Protein 4TWJ (pdb70)

CATH classification: 3.40.50.1220 (+1 more: 3.30.1600.10)

Secondary structure (DSSP, 8-state):
-HHHHHHHHHHHHH-SSEEEEE-GGGTB--HHHHBHHHHHH-HHHHHHHHHHHHHHB-SS--HHHHHHHHHHHTT-EEEEEE--SS-HHHHTT--SEEETTEEEEEEEETTT--EEEGGGTHHHHHTTPPP--TTT--S-EEEEE--BTSPPPHHHHHHHHHHHHT-SEEEEES--S-BTTTTHHHHHHHHTT-EEEEEESS--TTGGG-SEEEES-HHHHHHHHHHHHHHHTT--/-----B---

Organism: Archaeoglobus fulgidus (strain ATCC 49558 / DSM 4304 / JCM 9628 / NBRC 100126 / VC-16) (NCBI:txid224325)

Nearest PDB structures (foldseek):
  4twj-assembly1_A  TM=1.004E+00  e=2.475E-51  Archaeoglobus fulgidus DSM 4304
  1ma3-assembly1_A  TM=9.888E-01  e=1.196E-43  Archaeoglobus fulgidus
  1s7g-assembly1_D  TM=9.324E-01  e=6.005E-43  Archaeoglobus fulgidus
  1s7g-assembly1_E  TM=9.556E-01  e=7.849E-42  Archaeoglobus fulgidus
  1s7g-assembly1_A  TM=9.294E-01  e=1.306E-42  Archaeoglobus fulgidus

Structure (mmCIF, N/CA/C/O backbone):
data_4TWJ
#
_entry.id   4TWJ
#
_cell.length_a   38.478
_cell.length_b   77.251
_cell.length_c   45.904
_cell.angle_alpha   90.00
_cell.angle_beta   110.74
_cell.angle_gamma   90.00
#
_symmetry.space_group_name_H-M   'P 1 21 1'
#
loop_
_entity.id
_entity.type
_entity.pdbx_description
1 polymer 'NAD-dependent protein deacylase 2'
2 polymer 'Histone H4 peptide'
3 non-polymer 'ZINC ION'
4 non-polymer 'ACETATE ION'
5 non-polymer GLYCEROL
6 water water
#
loop_
_atom_site.group_PDB
_atom_site.id
_atom_site.type_symbol
_atom_site.label_atom_id
_atom_site.label_alt_id
_atom_site.label_comp_id
_atom_site.label_asym_id
_atom_site.label_entity_id
_atom_site.label_seq_id
_atom_site.pdbx_PDB_ins_code
_atom_site.Cartn_x
_atom_site.Cartn_y
_atom_site.Cartn_z
_atom_site.occupancy
_atom_site.B_iso_or_equiv
_atom_site.auth_seq_id
_atom_site.auth_comp_id
_atom_site.auth_asym_id
_atom_site.auth_atom_id
_atom_site.pdbx_PDB_model_num
ATOM 1 N N . MET A 1 1 ? 11.832 -7.338 -10.351 1.00 42.04 1 MET A N 1
ATOM 2 C CA . MET A 1 1 ? 10.848 -7.705 -9.292 1.00 41.46 1 MET A CA 1
ATOM 3 C C . MET A 1 1 ? 9.461 -8.088 -9.828 1.00 40.18 1 MET A C 1
ATOM 4 O O . MET A 1 1 ? 8.556 -8.350 -9.037 1.00 38.97 1 MET A O 1
ATOM 9 N N . GLU A 1 2 ? 9.289 -8.138 -11.151 1.00 38.92 2 GLU A N 1
ATOM 10 C CA . GLU A 1 2 ? 7.960 -8.341 -11.741 1.00 37.74 2 GLU A CA 1
ATOM 11 C C . GLU A 1 2 ? 7.426 -9.750 -11.499 1.00 35.68 2 GLU A C 1
ATOM 12 O O . GLU A 1 2 ? 6.247 -9.918 -11.183 1.00 33.90 2 GLU A O 1
ATOM 18 N N . ASP A 1 3 ? 8.286 -10.755 -11.650 1.00 33.72 3 ASP A N 1
ATOM 19 C CA . ASP A 1 3 ? 7.888 -12.139 -11.380 1.00 32.97 3 ASP A CA 1
ATOM 20 C C . ASP A 1 3 ? 7.527 -12.333 -9.904 1.00 30.51 3 ASP A C 1
ATOM 21 O O . ASP A 1 3 ? 6.588 -13.063 -9.589 1.00 29.38 3 ASP A O 1
ATOM 26 N N . GLU A 1 4 ? 8.266 -11.673 -9.011 1.00 28.90 4 GLU A N 1
ATOM 27 C CA . GLU A 1 4 ? 7.943 -11.693 -7.580 1.00 27.78 4 GLU A CA 1
ATOM 28 C C . GLU A 1 4 ? 6.621 -10.972 -7.299 1.00 26.16 4 GLU A C 1
ATOM 29 O O . GLU A 1 4 ? 5.802 -11.456 -6.515 1.00 24.69 4 GLU A O 1
ATOM 35 N N . ILE A 1 5 ? 6.425 -9.818 -7.934 1.00 24.90 5 ILE A N 1
ATOM 36 C CA . ILE A 1 5 ? 5.159 -9.084 -7.838 1.00 24.04 5 ILE A CA 1
ATOM 37 C C . ILE A 1 5 ? 3.999 -9.963 -8.318 1.00 23.24 5 ILE A C 1
ATOM 38 O O . ILE A 1 5 ? 2.956 -10.026 -7.667 1.00 22.60 5 ILE A O 1
ATOM 43 N N . ARG A 1 6 ? 4.188 -10.646 -9.445 1.00 22.71 6 ARG A N 1
ATOM 44 C CA . ARG A 1 6 ? 3.161 -11.546 -9.973 1.00 22.54 6 ARG A CA 1
ATOM 45 C C . ARG A 1 6 ? 2.895 -12.733 -9.045 1.00 21.20 6 ARG A C 1
ATOM 46 O O . ARG A 1 6 ? 1.747 -13.158 -8.899 1.00 21.28 6 ARG A O 1
ATOM 54 N N . LYS A 1 7 ? 3.951 -13.266 -8.432 1.00 19.87 7 LYS A N 1
ATOM 55 C CA . LYS A 1 7 ? 3.820 -14.359 -7.470 1.00 18.99 7 LYS A CA 1
ATOM 56 C C . LYS A 1 7 ? 3.022 -13.912 -6.249 1.00 18.08 7 LYS A C 1
ATOM 57 O O . LYS A 1 7 ? 2.144 -14.634 -5.781 1.00 18.03 7 LYS A O 1
ATOM 59 N N . ALA A 1 8 ? 3.326 -12.720 -5.742 1.00 17.57 8 ALA A N 1
ATOM 60 C CA . ALA A 1 8 ? 2.572 -12.159 -4.619 1.00 16.93 8 ALA A CA 1
ATOM 61 C C . ALA A 1 8 ? 1.101 -11.965 -4.988 1.00 16.75 8 ALA A C 1
ATOM 62 O O . ALA A 1 8 ? 0.217 -12.281 -4.199 1.00 15.98 8 ALA A O 1
ATOM 64 N N . ALA A 1 9 ? 0.852 -11.447 -6.192 1.00 16.77 9 ALA A N 1
ATOM 65 C CA . ALA A 1 9 ? -0.509 -11.226 -6.680 1.00 17.07 9 ALA A CA 1
ATOM 66 C C . ALA A 1 9 ? -1.293 -12.534 -6.795 1.00 17.18 9 ALA A C 1
ATOM 67 O O . ALA A 1 9 ? -2.467 -12.595 -6.417 1.00 16.62 9 ALA A O 1
ATOM 69 N N . GLU A 1 10 ? -0.642 -13.572 -7.318 1.00 17.88 10 GLU A N 1
ATOM 70 C CA . GLU A 1 10 ? -1.253 -14.899 -7.416 1.00 18.85 10 GLU A CA 1
ATOM 71 C C . GLU A 1 10 ? -1.660 -15.424 -6.041 1.00 17.87 10 GLU A C 1
ATOM 72 O O . GLU A 1 10 ? -2.777 -15.918 -5.862 1.00 18.16 10 GLU A O 1
ATOM 78 N N . ILE A 1 11 ? -0.760 -15.303 -5.070 1.00 16.89 11 ILE A N 1
ATOM 79 C CA . ILE A 1 11 ? -1.051 -15.731 -3.701 1.00 16.49 11 ILE A CA 1
ATOM 80 C C . ILE A 1 11 ? -2.270 -14.990 -3.150 1.00 16.24 11 ILE A C 1
ATOM 81 O O . ILE A 1 11 ? -3.181 -15.609 -2.603 1.00 16.20 11 ILE A O 1
ATOM 86 N N . LEU A 1 12 ? -2.284 -13.670 -3.302 1.00 16.14 12 LEU A N 1
ATOM 87 C CA . LEU A 1 12 ? -3.369 -12.853 -2.763 1.00 16.17 12 LEU A CA 1
ATOM 88 C C . LEU A 1 12 ? -4.697 -13.116 -3.472 1.00 16.87 12 LEU A C 1
ATOM 89 O O . LEU A 1 12 ? -5.744 -13.173 -2.830 1.00 16.83 12 LEU A O 1
ATOM 94 N N . ALA A 1 13 ? -4.650 -13.289 -4.789 1.00 17.86 13 ALA A N 1
ATOM 95 C CA . ALA A 1 13 ? -5.862 -13.552 -5.572 1.00 18.61 13 ALA A CA 1
ATOM 96 C C . ALA A 1 13 ? -6.525 -14.885 -5.206 1.00 19.59 13 ALA A C 1
ATOM 97 O O . ALA A 1 13 ? -7.752 -15.004 -5.256 1.00 20.27 13 ALA A O 1
ATOM 99 N N . LYS A 1 14 ? -5.716 -15.874 -4.833 1.00 20.19 14 LYS A N 1
ATOM 100 C CA . LYS A 1 14 ? -6.209 -17.207 -4.461 1.00 21.02 14 LYS A CA 1
ATOM 101 C C . LYS A 1 14 ? -6.577 -17.352 -2.980 1.00 20.14 14 LYS A C 1
ATOM 102 O O . LYS A 1 14 ? -7.207 -18.337 -2.596 1.00 20.12 14 LYS A O 1
ATOM 108 N N . SER A 1 15 ? -6.180 -16.390 -2.149 1.00 19.29 15 SER A N 1
ATOM 109 C CA . SER A 1 15 ? -6.316 -16.532 -0.697 1.00 18.68 15 SER A CA 1
ATOM 110 C C . SER A 1 15 ? -7.769 -16.455 -0.214 1.00 18.31 15 SER A C 1
ATOM 111 O O . SER A 1 15 ? -8.584 -15.738 -0.787 1.00 18.93 15 SER A O 1
ATOM 114 N N . LYS A 1 16 ? -8.071 -17.206 0.841 1.00 17.95 16 LYS A N 1
ATOM 115 C CA . LYS A 1 16 ? -9.357 -17.119 1.532 1.00 17.43 16 LYS A CA 1
ATOM 116 C C . LYS A 1 16 ? -9.318 -16.075 2.647 1.00 16.83 16 LYS A C 1
ATOM 117 O O . LYS A 1 16 ? -10.356 -15.555 3.055 1.00 16.71 16 LYS A O 1
ATOM 119 N N . HIS A 1 17 ? -8.122 -15.770 3.141 1.00 15.91 17 HIS A N 1
ATOM 120 C CA . HIS A 1 17 ? -7.981 -14.887 4.293 1.00 14.92 17 HIS A CA 1
ATOM 121 C C . HIS A 1 17 ? -6.583 -14.285 4.366 1.00 13.94 17 HIS A C 1
ATOM 122 O O . HIS A 1 17 ? -5.707 -14.819 5.036 1.00 13.39 17 HIS A O 1
ATOM 129 N N . ALA A 1 18 ? -6.387 -13.167 3.674 1.00 13.12 18 ALA A N 1
ATOM 130 C CA . ALA A 1 18 ? -5.089 -12.497 3.639 1.00 12.61 18 ALA A CA 1
ATOM 131 C C . ALA A 1 18 ? -4.966 -11.461 4.759 1.00 12.07 18 ALA A C 1
ATOM 132 O O . ALA A 1 18 ? -5.926 -10.760 5.083 1.00 12.26 18 ALA A O 1
ATOM 134 N N . VAL A 1 19 ? -3.774 -11.384 5.349 1.00 11.41 19 VAL A N 1
ATOM 135 C CA . VAL A 1 19 ? -3.462 -10.422 6.403 1.00 11.04 19 VAL A CA 1
ATOM 136 C C . VAL A 1 19 ? -2.236 -9.617 5.979 1.00 10.81 19 VAL A C 1
ATOM 137 O O . VAL A 1 19 ? -1.300 -10.169 5.400 1.00 10.60 19 VAL A O 1
ATOM 141 N N . VAL A 1 20 ? -2.264 -8.315 6.250 1.00 10.50 20 VAL A N 1
ATOM 142 C CA . VAL A 1 20 ? -1.124 -7.438 5.995 1.00 10.55 20 VAL A CA 1
ATOM 143 C C . VAL A 1 20 ? -0.568 -6.934 7.324 1.00 10.47 20 VAL A C 1
ATOM 144 O O . VAL A 1 20 ? -1.330 -6.578 8.220 1.00 10.62 20 VAL A O 1
ATOM 148 N N . PHE A 1 21 ? 0.760 -6.926 7.431 1.00 10.15 21 PHE A N 1
ATOM 149 C CA . PHE A 1 21 ? 1.484 -6.563 8.651 1.00 10.12 21 PHE A CA 1
ATOM 150 C C . PHE A 1 21 ? 2.451 -5.444 8.272 1.00 10.32 21 PHE A C 1
ATOM 151 O O . PHE A 1 21 ? 3.274 -5.624 7.369 1.00 10.25 21 PHE A O 1
ATOM 159 N N . THR A 1 22 ? 2.348 -4.291 8.932 1.00 10.66 22 THR A N 1
ATOM 160 C CA . THR A 1 22 ? 3.169 -3.138 8.552 1.00 11.05 22 THR A CA 1
ATOM 161 C C . THR A 1 22 ? 3.965 -2.539 9.699 1.00 11.43 22 THR A C 1
ATOM 162 O O . THR A 1 22 ? 3.557 -2.598 10.859 1.00 11.23 22 THR A O 1
ATOM 166 N N . GLY A 1 23 ? 5.099 -1.944 9.339 1.00 12.23 23 GLY A N 1
ATOM 167 C CA . GLY A 1 23 ? 5.951 -1.213 10.271 1.00 12.85 23 GLY A CA 1
ATOM 168 C C . GLY A 1 23 ? 6.350 0.135 9.704 1.00 13.84 23 GLY A C 1
ATOM 169 O O . GLY A 1 23 ? 5.745 0.623 8.741 1.00 13.80 23 GLY A O 1
ATOM 170 N N . ALA A 1 24 ? 7.389 0.724 10.292 1.00 14.77 24 ALA A N 1
ATOM 171 C CA . ALA A 1 24 ? 7.761 2.118 10.022 1.00 16.05 24 ALA A CA 1
ATOM 172 C C . ALA A 1 24 ? 8.175 2.408 8.579 1.00 17.22 24 ALA A C 1
ATOM 173 O O . ALA A 1 24 ? 8.108 3.561 8.144 1.00 17.73 24 ALA A O 1
ATOM 175 N N . GLY A 1 25 ? 8.598 1.380 7.845 1.00 18.15 25 GLY A N 1
ATOM 176 C CA . GLY A 1 25 ? 9.016 1.536 6.450 1.00 19.42 25 GLY A CA 1
ATOM 177 C C . GLY A 1 25 ? 7.954 2.124 5.534 1.00 20.84 25 GLY A C 1
ATOM 178 O O . GLY A 1 25 ? 8.279 2.761 4.528 1.00 21.47 25 GLY A O 1
ATOM 179 N N . ILE A 1 26 ? 6.685 1.912 5.880 1.00 21.81 26 ILE A N 1
ATOM 180 C CA . ILE A 1 26 ? 5.557 2.433 5.100 1.00 23.25 26 ILE A CA 1
ATOM 181 C C . ILE A 1 26 ? 5.163 3.865 5.519 1.00 24.30 26 ILE A C 1
ATOM 182 O O . ILE A 1 26 ? 4.475 4.570 4.775 1.00 24.27 26 ILE A O 1
ATOM 187 N N . SER A 1 27 ? 5.603 4.287 6.705 1.00 25.76 27 SER A N 1
ATOM 188 C CA . SER A 1 27 ? 5.261 5.602 7.259 1.00 27.29 27 SER A CA 1
ATOM 189 C C . SER A 1 27 ? 6.354 6.655 7.062 1.00 28.73 27 SER A C 1
ATOM 190 O O . SER A 1 27 ? 6.067 7.854 7.084 1.00 28.36 27 SER A O 1
ATOM 193 N N . ALA A 1 28 ? 7.598 6.214 6.890 1.00 30.50 28 ALA A N 1
ATOM 194 C CA . ALA A 1 28 ? 8.740 7.127 6.814 1.00 32.27 28 ALA A CA 1
ATOM 195 C C . ALA A 1 28 ? 9.089 7.487 5.370 1.00 34.03 28 ALA A C 1
ATOM 196 O O . ALA A 1 28 ? 9.085 6.622 4.489 1.00 34.74 28 ALA A O 1
ATOM 198 N N . GLU A 1 29 ? 9.384 8.769 5.149 1.00 35.80 29 GLU A N 1
ATOM 199 C CA . GLU A 1 29 ? 9.887 9.283 3.866 1.00 36.35 29 GLU A CA 1
ATOM 200 C C . GLU A 1 29 ? 9.612 10.780 3.744 1.00 36.78 29 GLU A C 1
ATOM 201 O O . GLU A 1 29 ? 8.604 11.280 4.245 1.00 37.56 29 GLU A O 1
ATOM 203 N N . PRO A 1 47 ? 17.070 6.390 21.923 1.00 38.18 47 PRO A N 1
ATOM 204 C CA . PRO A 1 47 ? 16.262 5.181 21.765 1.00 37.88 47 PRO A CA 1
ATOM 205 C C . PRO A 1 47 ? 15.570 4.787 23.072 1.00 37.24 47 PRO A C 1
ATOM 206 O O . PRO A 1 47 ? 14.346 4.647 23.106 1.00 37.19 47 PRO A O 1
ATOM 210 N N . GLU A 1 48 ? 16.354 4.619 24.134 1.00 36.19 48 GLU A N 1
ATOM 211 C CA . GLU A 1 48 ? 15.811 4.395 25.469 1.00 35.43 48 GLU A CA 1
ATOM 212 C C . GLU A 1 48 ? 15.264 5.716 26.000 1.00 34.51 48 GLU A C 1
ATOM 213 O O . GLU A 1 48 ? 14.108 5.808 26.419 1.00 33.15 48 GLU A O 1
ATOM 215 N N . GLU A 1 49 ? 16.102 6.747 25.955 1.00 33.82 49 GLU A N 1
ATOM 216 C CA . GLU A 1 49 ? 15.705 8.082 26.389 1.00 32.78 49 GLU A CA 1
ATOM 217 C C . GLU A 1 49 ? 14.530 8.626 25.574 1.00 31.75 49 GLU A C 1
ATOM 218 O O . GLU A 1 49 ? 13.728 9.401 26.086 1.00 33.24 49 GLU A O 1
ATOM 220 N N . VAL A 1 50 ? 14.427 8.206 24.315 1.00 29.41 50 VAL A N 1
ATOM 221 C CA . VAL A 1 50 ? 13.450 8.764 23.392 1.00 27.44 50 VAL A CA 1
ATOM 222 C C . VAL A 1 50 ? 12.101 8.046 23.419 1.00 25.25 50 VAL A C 1
ATOM 223 O O . VAL A 1 50 ? 11.059 8.700 23.430 1.00 25.97 50 VAL A O 1
ATOM 225 N N . ALA A 1 51 ? 12.114 6.714 23.427 1.00 22.39 51 ALA A N 1
ATOM 226 C CA . ALA A 1 51 ? 10.904 5.947 23.104 1.00 20.71 51 ALA A CA 1
ATOM 227 C C . ALA A 1 51 ? 10.573 4.793 24.060 1.00 18.92 51 ALA A C 1
ATOM 228 O O . ALA A 1 51 ? 9.819 3.891 23.693 1.00 18.16 51 ALA A O 1
ATOM 230 N N . SER A 1 52 ? 11.105 4.833 25.279 1.00 17.46 52 SER A N 1
ATOM 231 C CA . SER A 1 52 ? 10.830 3.801 26.283 1.00 16.57 52 SER A CA 1
ATOM 232 C C . SER A 1 52 ? 10.081 4.378 27.482 1.00 15.97 52 SER A C 1
ATOM 233 O O . SER A 1 52 ? 10.112 5.590 27.726 1.00 15.73 52 SER A O 1
ATOM 236 N N . ILE A 1 53 ? 9.418 3.505 28.235 1.00 15.44 53 ILE A N 1
ATOM 237 C CA . ILE A 1 53 ? 8.654 3.929 29.408 1.00 15.25 53 ILE A CA 1
ATOM 238 C C . ILE A 1 53 ? 9.571 4.459 30.518 1.00 15.14 53 ILE A C 1
ATOM 239 O O . ILE A 1 53 ? 9.229 5.444 31.178 1.00 14.92 53 ILE A O 1
ATOM 244 N N . SER A 1 54 ? 10.732 3.836 30.709 1.00 14.91 54 SER A N 1
ATOM 245 C CA . SER A 1 54 ? 11.699 4.344 31.687 1.00 15.17 54 SER A CA 1
ATOM 246 C C . SER A 1 54 ? 12.202 5.728 31.267 1.00 14.66 54 SER A C 1
ATOM 247 O O . SER A 1 54 ? 12.374 6.613 32.107 1.00 14.99 54 SER A O 1
ATOM 250 N N . GLY A 1 55 ? 12.424 5.912 29.968 1.00 14.26 55 GLY A N 1
ATOM 251 C CA . GLY A 1 55 ? 12.826 7.210 29.427 1.00 14.17 55 GLY A CA 1
ATOM 252 C C . GLY A 1 55 ? 11.756 8.265 29.637 1.00 13.97 55 GLY A C 1
ATOM 253 O O . GLY A 1 55 ? 12.045 9.388 30.075 1.00 14.38 55 GLY A O 1
ATOM 254 N N . PHE A 1 56 ? 10.513 7.908 29.328 1.00 13.70 56 PHE A N 1
ATOM 255 C CA . PHE A 1 56 ? 9.390 8.830 29.503 1.00 13.68 56 PHE A CA 1
ATOM 256 C C . PHE A 1 56 ? 9.213 9.256 30.962 1.00 14.21 56 PHE A C 1
ATOM 257 O O . PHE A 1 56 ? 8.926 10.422 31.239 1.00 14.22 56 PHE A O 1
ATOM 265 N N . LYS A 1 57 ? 9.375 8.314 31.889 1.00 14.93 57 LYS A N 1
ATOM 266 C CA . LYS A 1 57 ? 9.226 8.607 33.317 1.00 15.76 57 LYS A CA 1
ATOM 267 C C . LYS A 1 57 ? 10.349 9.500 33.839 1.00 15.56 57 LYS A C 1
ATOM 268 O O . LYS A 1 57 ? 10.138 10.286 34.760 1.00 15.76 57 LYS A O 1
ATOM 274 N N . ARG A 1 58 ? 11.533 9.382 33.243 1.00 15.24 58 ARG A N 1
ATOM 275 C CA . ARG A 1 58 ? 12.680 10.200 33.635 1.00 15.25 58 ARG A CA 1
ATOM 276 C C . ARG A 1 58 ? 12.599 11.595 33.029 1.00 15.36 58 ARG A C 1
ATOM 277 O O . ARG A 1 58 ? 12.920 12.586 33.693 1.00 15.75 58 ARG A O 1
ATOM 279 N N . ASN A 1 59 ? 12.183 11.666 31.767 1.00 14.96 59 ASN A N 1
ATOM 280 C CA . ASN A 1 59 ? 12.162 12.925 31.027 1.00 14.95 59 ASN A CA 1
ATOM 281 C C . ASN A 1 59 ? 11.101 12.876 29.930 1.00 14.09 59 ASN A C 1
ATOM 282 O O . ASN A 1 59 ? 11.406 12.564 28.780 1.00 13.56 59 ASN A O 1
ATOM 287 N N . PRO A 1 60 ? 9.848 13.197 30.285 1.00 13.41 60 PRO A N 1
ATOM 288 C CA . PRO A 1 60 ? 8.782 13.162 29.283 1.00 13.26 60 PRO A CA 1
ATOM 289 C C . PRO A 1 60 ? 8.953 14.218 28.184 1.00 13.34 60 PRO A C 1
ATOM 290 O O . PRO A 1 60 ? 8.491 14.020 27.060 1.00 13.05 60 PRO A O 1
ATOM 294 N N . ARG A 1 61 ? 9.624 15.322 28.501 1.00 13.56 61 ARG A N 1
ATOM 295 C CA . ARG A 1 61 ? 9.891 16.359 27.505 1.00 13.92 61 ARG A CA 1
ATOM 296 C C . ARG A 1 61 ? 10.767 15.839 26.362 1.00 14.01 61 ARG A C 1
ATOM 297 O O . ARG A 1 61 ? 10.544 16.182 25.204 1.00 14.12 61 ARG A O 1
ATOM 305 N N . ALA A 1 62 ? 11.749 14.997 26.680 1.00 14.05 62 ALA A N 1
ATOM 306 C CA . ALA A 1 62 ? 12.592 14.384 25.648 1.00 14.13 62 ALA A CA 1
ATOM 307 C C . ALA A 1 62 ? 11.772 13.558 24.653 1.00 13.89 62 ALA A C 1
ATOM 308 O O . ALA A 1 62 ? 11.995 13.631 23.448 1.00 13.96 62 ALA A O 1
ATOM 310 N N . PHE A 1 63 ? 10.817 12.779 25.156 1.00 13.57 63 PHE A N 1
ATOM 311 C CA . PHE A 1 63 ? 9.922 12.032 24.281 1.00 13.43 63 PHE A CA 1
ATOM 312 C C . PHE A 1 63 ? 9.180 12.967 23.328 1.00 13.12 63 PHE A C 1
ATOM 313 O O . PHE A 1 63 ? 9.080 12.701 22.131 1.00 13.03 63 PHE A O 1
ATOM 321 N N . TRP A 1 64 ? 8.651 14.061 23.864 1.00 12.95 64 TRP A N 1
ATOM 322 C CA . TRP A 1 64 ? 7.876 14.986 23.043 1.00 12.94 64 TRP A CA 1
ATOM 323 C C . TRP A 1 64 ? 8.739 15.754 22.033 1.00 13.48 64 TRP A C 1
ATOM 324 O O . TRP A 1 64 ? 8.319 15.957 20.895 1.00 13.70 64 TRP A O 1
ATOM 335 N N . GLU A 1 65 ? 9.935 16.167 22.439 1.00 14.35 65 GLU A N 1
ATOM 336 C CA . GLU A 1 65 ? 10.858 16.837 21.515 1.00 15.03 65 GLU A CA 1
ATOM 337 C C . GLU A 1 65 ? 11.306 15.879 20.405 1.00 15.46 65 GLU A C 1
ATOM 338 O O . GLU A 1 65 ? 11.427 16.272 19.249 1.00 15.29 65 GLU A O 1
ATOM 344 N N . PHE A 1 66 ? 11.533 14.618 20.762 1.00 16.18 66 PHE A N 1
ATOM 345 C CA . PHE A 1 66 ? 11.853 13.588 19.775 1.00 17.04 66 PHE A CA 1
ATOM 346 C C . PHE A 1 66 ? 10.696 13.404 18.790 1.00 17.03 66 PHE A C 1
ATOM 347 O O . PHE A 1 66 ? 10.913 13.320 17.584 1.00 17.48 66 PHE A O 1
ATOM 355 N N . SER A 1 67 ? 9.470 13.372 19.309 1.00 17.12 67 SER A N 1
ATOM 356 C CA . SER A 1 67 ? 8.281 13.212 18.472 1.00 17.46 67 SER A CA 1
ATOM 357 C C . SER A 1 67 ? 8.098 14.382 17.504 1.00 17.92 67 SER A C 1
ATOM 358 O O . SER A 1 67 ? 7.636 14.193 16.376 1.00 18.03 67 SER A O 1
ATOM 361 N N . MET A 1 68 ? 8.458 15.585 17.946 1.00 18.33 68 MET A N 1
ATOM 362 C CA . MET A 1 68 ? 8.390 16.772 17.090 1.00 19.38 68 MET A CA 1
ATOM 363 C C . MET A 1 68 ? 9.371 16.676 15.928 1.00 21.53 68 MET A C 1
ATOM 364 O O . MET A 1 68 ? 9.060 17.099 14.815 1.00 22.29 68 MET A O 1
ATOM 369 N N . GLU A 1 69 ? 10.554 16.128 16.195 1.00 23.64 69 GLU A N 1
ATOM 370 C CA . GLU A 1 69 ? 11.551 15.903 15.148 1.00 26.23 69 GLU A CA 1
ATOM 371 C C . GLU A 1 69 ? 11.097 14.805 14.190 1.00 27.23 69 GLU A C 1
ATOM 372 O O . GLU A 1 69 ? 11.246 14.936 12.975 1.00 27.93 69 GLU A O 1
ATOM 378 N N . MET A 1 70 ? 10.543 13.729 14.743 1.00 29.34 70 MET A N 1
ATOM 379 C CA . MET A 1 70 ? 10.107 12.580 13.944 1.00 31.26 70 MET A CA 1
ATOM 380 C C . MET A 1 70 ? 8.933 12.897 13.019 1.00 32.49 70 MET A C 1
ATOM 381 O O . MET A 1 70 ? 8.857 12.349 11.920 1.00 32.02 70 MET A O 1
ATOM 386 N N . LYS A 1 71 ? 8.026 13.772 13.456 1.00 33.93 71 LYS A N 1
ATOM 387 C CA . LYS A 1 71 ? 6.843 14.118 12.656 1.00 34.90 71 LYS A CA 1
ATOM 388 C C . LYS A 1 71 ? 7.235 14.639 11.269 1.00 35.58 71 LYS A C 1
ATOM 389 O O . LYS A 1 71 ? 6.555 14.362 10.281 1.00 35.43 71 LYS A O 1
ATOM 395 N N . ASP A 1 72 ? 8.337 15.385 11.211 1.00 35.99 72 ASP A N 1
ATOM 396 C CA . ASP A 1 72 ? 8.847 15.945 9.958 1.00 36.45 72 ASP A CA 1
ATOM 397 C C . ASP A 1 72 ? 9.355 14.864 8.997 1.00 35.62 72 ASP A C 1
ATOM 398 O O . ASP A 1 72 ? 9.357 15.065 7.783 1.00 36.06 72 ASP A O 1
ATOM 403 N N . LYS A 1 73 ? 9.787 13.727 9.544 1.00 34.47 73 LYS A N 1
ATOM 404 C CA . LYS A 1 73 ? 10.318 12.623 8.741 1.00 33.36 73 LYS A CA 1
ATOM 405 C C . LYS A 1 73 ? 9.239 11.639 8.276 1.00 32.95 73 LYS A C 1
ATOM 406 O O . LYS A 1 73 ? 9.501 10.803 7.410 1.00 32.74 73 LYS A O 1
ATOM 408 N N . LEU A 1 74 ? 8.042 11.731 8.854 1.00 32.06 74 LEU A N 1
ATOM 409 C CA . LEU A 1 74 ? 6.937 10.839 8.497 1.00 32.03 74 LEU A CA 1
ATOM 410 C C . LEU A 1 74 ? 6.057 11.461 7.424 1.00 31.84 74 LEU A C 1
ATOM 411 O O . LEU A 1 74 ? 6.023 12.686 7.265 1.00 31.28 74 LEU A O 1
ATOM 416 N N . PHE A 1 75 ? 5.343 10.611 6.689 1.00 31.42 75 PHE A N 1
ATOM 417 C CA . PHE A 1 75 ? 4.331 11.081 5.750 1.00 31.94 75 PHE A CA 1
ATOM 418 C C . PHE A 1 75 ? 3.216 11.790 6.510 1.00 32.17 75 PHE A C 1
ATOM 419 O O . PHE A 1 75 ? 2.660 11.241 7.461 1.00 32.18 75 PHE A O 1
ATOM 427 N N . ALA A 1 76 ? 2.901 13.012 6.090 1.00 32.81 76 ALA A N 1
ATOM 428 C CA . ALA A 1 76 ? 1.830 13.787 6.716 1.00 33.02 76 ALA A CA 1
ATOM 429 C C . ALA A 1 76 ? 0.449 13.217 6.389 1.00 32.69 76 ALA A C 1
ATOM 430 O O . ALA A 1 76 ? -0.500 13.415 7.145 1.00 33.02 76 ALA A O 1
ATOM 432 N N . GLU A 1 77 ? 0.345 12.527 5.255 1.00 32.11 77 GLU A N 1
ATOM 433 C CA . GLU A 1 77 ? -0.905 11.898 4.830 1.00 31.20 77 GLU A CA 1
ATOM 434 C C . GLU A 1 77 ? -0.610 10.552 4.164 1.00 29.01 77 GLU A C 1
ATOM 435 O O . GLU A 1 77 ? 0.538 10.280 3.813 1.00 28.02 77 GLU A O 1
ATOM 441 N N . PRO A 1 78 ? -1.640 9.702 3.991 1.00 27.27 78 PRO A N 1
ATOM 442 C CA . PRO A 1 78 ? -1.398 8.382 3.398 1.00 26.04 78 PRO A CA 1
ATOM 443 C C . PRO A 1 78 ? -0.739 8.426 2.013 1.00 25.06 78 PRO A C 1
ATOM 444 O O . PRO A 1 78 ? -1.016 9.324 1.216 1.00 25.35 78 PRO A O 1
ATOM 448 N N . ASN A 1 79 ? 0.138 7.459 1.759 1.00 23.25 79 ASN A N 1
ATOM 449 C CA . ASN A 1 79 ? 0.810 7.291 0.474 1.00 22.48 79 ASN A CA 1
ATOM 450 C C . ASN A 1 79 ? 0.177 6.127 -0.309 1.00 21.58 79 ASN A C 1
ATOM 451 O O . ASN A 1 79 ? -0.714 5.454 0.214 1.00 21.21 79 ASN A O 1
ATOM 456 N N . PRO A 1 80 ? 0.621 5.895 -1.562 1.00 20.70 80 PRO A N 1
ATOM 457 C CA . PRO A 1 80 ? 0.023 4.836 -2.389 1.00 20.11 80 PRO A CA 1
ATOM 458 C C . PRO A 1 80 ? 0.046 3.424 -1.793 1.00 19.48 80 PRO A C 1
ATOM 459 O O . PRO A 1 80 ? -0.809 2.611 -2.143 1.00 19.52 80 PRO A O 1
ATOM 463 N N . ALA A 1 81 ? 0.995 3.133 -0.905 1.00 18.82 81 ALA A N 1
ATOM 464 C CA . ALA A 1 81 ? 1.015 1.832 -0.223 1.00 18.07 81 ALA A CA 1
ATOM 465 C C . ALA A 1 81 ? -0.193 1.679 0.705 1.00 17.45 81 ALA A C 1
ATOM 466 O O . ALA A 1 81 ? -0.822 0.618 0.742 1.00 17.14 81 ALA A O 1
ATOM 468 N N . HIS A 1 82 ? -0.523 2.738 1.442 1.00 16.75 82 HIS A N 1
ATOM 469 C CA . HIS A 1 82 ? -1.696 2.727 2.314 1.00 16.88 82 HIS A CA 1
ATOM 470 C C . HIS A 1 82 ? -2.977 2.580 1.501 1.00 16.83 82 HIS A C 1
ATOM 471 O O . HIS A 1 82 ? -3.872 1.833 1.879 1.00 16.05 82 HIS A O 1
ATOM 478 N N . TYR A 1 83 ? -3.066 3.297 0.385 1.00 17.33 83 TYR A N 1
ATOM 479 C CA . TYR A 1 83 ? -4.261 3.219 -0.454 1.00 17.69 83 TYR A CA 1
ATOM 480 C C . TYR A 1 83 ? -4.402 1.847 -1.112 1.00 17.04 83 TYR A C 1
ATOM 481 O O . TYR A 1 83 ? -5.514 1.338 -1.241 1.00 17.24 83 TYR A O 1
ATOM 490 N N . ALA A 1 84 ? -3.280 1.249 -1.506 1.00 16.31 84 ALA A N 1
ATOM 491 C CA . ALA A 1 84 ? -3.297 -0.096 -2.087 1.00 15.84 84 ALA A CA 1
ATOM 492 C C . ALA A 1 84 ? -3.818 -1.122 -1.084 1.00 15.37 84 ALA A C 1
ATOM 493 O O . ALA A 1 84 ? -4.644 -1.969 -1.424 1.00 15.22 84 ALA A O 1
ATOM 495 N N . ILE A 1 85 ? -3.341 -1.033 0.154 1.00 15.05 85 ILE A N 1
ATOM 496 C CA . ILE A 1 85 ? -3.778 -1.941 1.214 1.00 14.68 85 ILE A CA 1
ATOM 497 C C . ILE A 1 85 ? -5.263 -1.734 1.532 1.00 14.90 85 ILE A C 1
ATOM 498 O O . ILE A 1 85 ? -5.992 -2.701 1.746 1.00 14.93 85 ILE A O 1
ATOM 503 N N . ALA A 1 86 ? -5.706 -0.478 1.542 1.00 15.24 86 ALA A N 1
ATOM 504 C CA . ALA A 1 86 ? -7.124 -0.168 1.692 1.00 15.59 86 ALA A CA 1
ATOM 505 C C . ALA A 1 86 ? -7.950 -0.789 0.564 1.00 15.82 86 ALA A C 1
ATOM 506 O O . ALA A 1 86 ? -9.023 -1.338 0.808 1.00 16.06 86 ALA A O 1
ATOM 508 N N . GLU A 1 87 ? -7.441 -0.715 -0.663 1.00 16.31 87 GLU A N 1
ATOM 509 C CA . GLU A 1 87 ? -8.147 -1.269 -1.826 1.00 17.12 87 GLU A CA 1
ATOM 510 C C . GLU A 1 87 ? -8.255 -2.796 -1.755 1.00 17.01 87 GLU A C 1
ATOM 511 O O . GLU A 1 87 ? -9.291 -3.366 -2.103 1.00 16.73 87 GLU A O 1
ATOM 517 N N . LEU A 1 88 ? -7.198 -3.459 -1.290 1.00 16.77 88 LEU A N 1
ATOM 518 C CA . LEU A 1 88 ? -7.241 -4.915 -1.126 1.00 16.53 88 LEU A CA 1
ATOM 519 C C . LEU A 1 88 ? -8.287 -5.352 -0.094 1.00 16.96 88 LEU A C 1
ATOM 520 O O . LEU A 1 88 ? -8.862 -6.432 -0.219 1.00 16.29 88 LEU A O 1
ATOM 525 N N . GLU A 1 89 ? -8.523 -4.522 0.920 1.00 17.50 89 GLU A N 1
ATOM 526 C CA . GLU A 1 89 ? -9.595 -4.773 1.886 1.00 18.21 89 GLU A CA 1
ATOM 527 C C . GLU A 1 89 ? -10.963 -4.545 1.236 1.00 18.75 89 GLU A C 1
ATOM 528 O O . GLU A 1 89 ? -11.879 -5.353 1.396 1.00 18.54 89 GLU A O 1
ATOM 534 N N . ARG A 1 90 ? -11.083 -3.450 0.492 1.00 19.46 90 ARG A N 1
ATOM 535 C CA . ARG A 1 90 ? -12.306 -3.137 -0.252 1.00 20.53 90 ARG A CA 1
ATOM 536 C C . ARG A 1 90 ? -12.687 -4.272 -1.207 1.00 20.11 90 ARG A C 1
ATOM 537 O O . ARG A 1 90 ? -13.871 -4.569 -1.388 1.00 20.46 90 ARG A O 1
ATOM 545 N N . MET A 1 91 ? -11.678 -4.913 -1.795 1.00 19.48 91 MET A N 1
ATOM 546 C CA . MET A 1 91 ? -11.879 -6.032 -2.718 1.00 19.25 91 MET A CA 1
ATOM 547 C C . MET A 1 91 ? -12.256 -7.344 -2.020 1.00 19.04 91 MET A C 1
ATOM 548 O O . MET A 1 91 ? -12.579 -8.324 -2.691 1.00 19.49 91 MET A O 1
ATOM 553 N N . GLY A 1 92 ? -12.197 -7.366 -0.689 1.00 18.56 92 GLY A N 1
ATOM 554 C CA . GLY A 1 92 ? -12.527 -8.556 0.093 1.00 18.18 92 GLY A CA 1
ATOM 555 C C . GLY A 1 92 ? -11.378 -9.540 0.253 1.00 17.73 92 GLY A C 1
ATOM 556 O O . GLY A 1 92 ? -11.581 -10.665 0.714 1.00 18.25 92 GLY A O 1
ATOM 557 N N . ILE A 1 93 ? -10.172 -9.124 -0.125 1.00 16.97 93 ILE A N 1
ATOM 558 C CA . ILE A 1 93 ? -9.003 -9.998 -0.061 1.00 16.41 93 ILE A CA 1
ATOM 559 C C . ILE A 1 93 ? -8.318 -9.876 1.293 1.00 15.70 93 ILE A C 1
ATOM 560 O O . ILE A 1 93 ? -8.135 -10.871 1.992 1.00 15.54 93 ILE A O 1
ATOM 565 N N . VAL A 1 94 ? -7.938 -8.656 1.653 1.00 14.93 94 VAL A N 1
ATOM 566 C CA . VAL A 1 94 ? -7.287 -8.409 2.938 1.00 14.48 94 VAL A CA 1
ATOM 567 C C . VAL A 1 94 ? -8.348 -8.280 4.025 1.00 14.44 94 VAL A C 1
ATOM 568 O O . VAL A 1 94 ? -9.213 -7.409 3.961 1.00 14.03 94 VAL A O 1
ATOM 572 N N . LYS A 1 95 ? -8.262 -9.156 5.023 1.00 14.23 95 LYS A N 1
ATOM 573 C CA . LYS A 1 95 ? -9.243 -9.229 6.107 1.00 14.75 95 LYS A CA 1
ATOM 574 C C . LYS A 1 95 ? -8.828 -8.442 7.345 1.00 14.07 95 LYS A C 1
ATOM 575 O O . LYS A 1 95 ? -9.667 -8.132 8.197 1.00 14.43 95 LYS A O 1
ATOM 581 N N . ALA A 1 96 ? -7.538 -8.147 7.460 1.00 13.08 96 ALA A N 1
ATOM 582 C CA . ALA A 1 96 ? -7.021 -7.393 8.593 1.00 12.60 96 ALA A CA 1
ATOM 583 C C . ALA A 1 96 ? -5.682 -6.769 8.253 1.00 12.22 96 ALA A C 1
ATOM 584 O O . ALA A 1 96 ? -4.891 -7.344 7.511 1.00 11.99 96 ALA A O 1
ATOM 586 N N . VAL A 1 97 ? -5.446 -5.587 8.809 1.00 12.11 97 VAL A N 1
ATOM 587 C CA . VAL A 1 97 ? -4.141 -4.952 8.768 1.00 12.12 97 VAL A CA 1
ATOM 588 C C . VAL A 1 97 ? -3.636 -4.916 10.202 1.00 12.08 97 VAL A C 1
ATOM 589 O O . VAL A 1 97 ? -4.289 -4.358 11.085 1.00 12.69 97 VAL A O 1
ATOM 593 N N . ILE A 1 98 ? -2.497 -5.554 10.434 1.00 11.54 98 ILE A N 1
ATOM 594 C CA . ILE A 1 98 ? -1.830 -5.507 11.721 1.00 11.29 98 ILE A CA 1
ATOM 595 C C . ILE A 1 98 ? -0.700 -4.504 11.581 1.00 11.32 98 ILE A C 1
ATOM 596 O O . ILE A 1 98 ? 0.147 -4.656 10.708 1.00 11.09 98 ILE A O 1
ATOM 601 N N . THR A 1 99 ? -0.670 -3.479 12.427 1.00 11.43 99 THR A N 1
ATOM 602 C CA . THR A 1 99 ? 0.371 -2.465 12.291 1.00 11.70 99 THR A CA 1
ATOM 603 C C . THR A 1 99 ? 1.107 -2.176 13.594 1.00 12.11 99 THR A C 1
ATOM 604 O O . THR A 1 99 ? 0.524 -2.204 14.679 1.00 11.79 99 THR A O 1
ATOM 608 N N . GLN A 1 100 ? 2.395 -1.893 13.448 1.00 12.80 100 GLN A N 1
ATOM 609 C CA . GLN A 1 100 ? 3.242 -1.454 14.544 1.00 13.48 100 GLN A CA 1
ATOM 610 C C . GLN A 1 100 ? 3.222 0.068 14.656 1.00 13.56 100 GLN A C 1
ATOM 611 O O . GLN A 1 100 ? 3.781 0.623 15.599 1.00 13.04 100 GLN A O 1
ATOM 617 N N . ASN A 1 101 ? 2.589 0.729 13.686 1.00 13.75 101 ASN A N 1
ATOM 618 C CA . ASN A 1 101 ? 2.639 2.186 13.563 1.00 14.33 101 ASN A CA 1
ATOM 619 C C . ASN A 1 101 ? 1.555 2.886 14.369 1.00 14.83 101 ASN A C 1
ATOM 620 O O . ASN A 1 101 ? 0.483 2.334 14.590 1.00 14.35 101 ASN A O 1
ATOM 625 N N . ILE A 1 102 ? 1.843 4.121 14.782 1.00 15.64 102 ILE A N 1
ATOM 626 C CA . ILE A 1 102 ? 0.972 4.864 15.696 1.00 16.35 102 ILE A CA 1
ATOM 627 C C . ILE A 1 102 ? 0.356 6.104 15.046 1.00 17.19 102 ILE A C 1
ATOM 628 O O . ILE A 1 102 ? -0.292 6.903 15.726 1.00 17.24 102 ILE A O 1
ATOM 633 N N . ASP A 1 103 ? 0.536 6.226 13.732 1.00 18.25 103 ASP A N 1
ATOM 634 C CA . ASP A 1 103 ? 0.189 7.435 12.976 1.00 19.18 103 ASP A CA 1
ATOM 635 C C . ASP A 1 103 ? -1.204 7.408 12.344 1.00 19.67 103 ASP A C 1
ATOM 636 O O . ASP A 1 103 ? -1.627 8.400 11.749 1.00 19.21 103 ASP A O 1
ATOM 641 N N . MET A 1 104 ? -1.895 6.270 12.447 1.00 19.75 104 MET A N 1
ATOM 642 C CA . MET A 1 104 ? -3.266 6.108 11.939 1.00 20.54 104 MET A CA 1
ATOM 643 C C . MET A 1 104 ? -3.422 6.325 10.427 1.00 19.89 104 MET A C 1
ATOM 644 O O . MET A 1 104 ? -4.527 6.583 9.950 1.00 19.66 104 MET A O 1
ATOM 649 N N . LEU A 1 105 ? -2.330 6.197 9.675 1.00 19.49 105 LEU A N 1
ATOM 650 C CA . LEU A 1 105 ? -2.373 6.410 8.225 1.00 19.12 105 LEU A CA 1
ATOM 651 C C . LEU A 1 105 ? -3.193 5.352 7.495 1.00 18.68 105 LEU A C 1
ATOM 652 O O . LEU A 1 105 ? -3.784 5.640 6.451 1.00 18.41 105 LEU A O 1
ATOM 657 N N . HIS A 1 106 ? -3.230 4.133 8.029 1.00 18.00 106 HIS A N 1
ATOM 658 C CA . HIS A 1 106 ? -4.064 3.087 7.437 1.00 17.53 106 HIS A CA 1
ATOM 659 C C . HIS A 1 106 ? -5.537 3.497 7.455 1.00 18.37 106 HIS A C 1
ATOM 660 O O . HIS A 1 106 ? -6.216 3.426 6.427 1.00 18.04 106 HIS A O 1
ATOM 667 N N . GLN A 1 107 ? -6.012 3.942 8.617 1.00 19.33 107 GLN A N 1
ATOM 668 C CA . GLN A 1 107 ? -7.410 4.353 8.781 1.00 20.60 107 GLN A CA 1
ATOM 669 C C . GLN A 1 107 ? -7.739 5.565 7.916 1.00 21.73 107 GLN A C 1
ATOM 670 O O . GLN A 1 107 ? -8.825 5.640 7.340 1.00 22.37 107 GLN A O 1
ATOM 676 N N . ARG A 1 108 ? -6.797 6.502 7.825 1.00 23.09 108 ARG A N 1
ATOM 677 C CA . ARG A 1 108 ? -6.978 7.709 7.014 1.00 24.26 108 ARG A CA 1
ATOM 678 C C . ARG A 1 108 ? -6.981 7.411 5.511 1.00 23.94 108 ARG A C 1
ATOM 679 O O . ARG A 1 108 ? -7.491 8.207 4.718 1.00 24.49 108 ARG A O 1
ATOM 687 N N . ALA A 1 109 ? -6.416 6.266 5.129 1.00 22.67 109 ALA A N 1
ATOM 688 C CA . ALA A 1 109 ? -6.459 5.792 3.745 1.00 22.29 109 ALA A CA 1
ATOM 689 C C . ALA A 1 109 ? -7.726 4.989 3.428 1.00 21.79 109 ALA A C 1
ATOM 690 O O . ALA A 1 109 ? -7.940 4.616 2.276 1.00 21.70 109 ALA A O 1
ATOM 692 N N . GLY A 1 110 ? -8.545 4.707 4.443 1.00 21.37 110 GLY A N 1
ATOM 693 C CA . GLY A 1 110 ? -9.800 3.974 4.257 1.00 21.13 110 GLY A CA 1
ATOM 694 C C . GLY A 1 110 ? -9.838 2.552 4.800 1.00 20.86 110 GLY A C 1
ATOM 695 O O . GLY A 1 110 ? -10.874 1.888 4.718 1.00 21.14 110 GLY A O 1
ATOM 696 N N . SER A 1 111 ? -8.727 2.069 5.354 1.00 20.47 111 SER A N 1
ATOM 697 C CA . SER A 1 111 ? -8.713 0.747 5.978 1.00 20.14 111 SER A CA 1
ATOM 698 C C . SER A 1 111 ? -9.625 0.761 7.201 1.00 20.50 111 SER A C 1
ATOM 699 O O . SER A 1 111 ? -9.669 1.744 7.939 1.00 20.93 111 SER A O 1
ATOM 702 N N . ARG A 1 112 ? -10.359 -0.326 7.404 1.00 20.74 112 ARG A N 1
ATOM 703 C CA . ARG A 1 112 ? -11.296 -0.422 8.519 1.00 21.44 112 ARG A CA 1
ATOM 704 C C . ARG A 1 112 ? -10.793 -1.380 9.590 1.00 20.19 112 ARG A C 1
ATOM 705 O O . ARG A 1 112 ? -10.706 -1.017 10.763 1.00 21.07 112 ARG A O 1
ATOM 713 N N . ARG A 1 113 ? -10.471 -2.602 9.182 1.00 18.44 113 ARG A N 1
ATOM 714 C CA . ARG A 1 113 ? -10.013 -3.628 10.113 1.00 17.62 113 ARG A CA 1
ATOM 715 C C . ARG A 1 113 ? -8.522 -3.464 10.395 1.00 16.64 113 ARG A C 1
ATOM 716 O O . ARG A 1 113 ? -7.697 -4.194 9.847 1.00 16.70 113 ARG A O 1
ATOM 718 N N . VAL A 1 114 ? -8.190 -2.499 11.250 1.00 15.76 114 VAL A N 1
ATOM 719 C CA . VAL A 1 114 ? -6.799 -2.189 11.592 1.00 15.09 114 VAL A CA 1
ATOM 720 C C . VAL A 1 114 ? -6.525 -2.521 13.058 1.00 14.59 114 VAL A C 1
ATOM 721 O O . VAL A 1 114 ? -7.198 -2.008 13.957 1.00 15.00 114 VAL A O 1
ATOM 725 N N . LEU A 1 115 ? -5.542 -3.388 13.288 1.00 13.79 115 LEU A N 1
ATOM 726 C CA . LEU A 1 115 ? -5.125 -3.764 14.634 1.00 13.40 115 LEU A CA 1
ATOM 727 C C . LEU A 1 115 ? -3.843 -3.017 15.001 1.00 13.25 115 LEU A C 1
ATOM 728 O O . LEU A 1 115 ? -2.762 -3.310 14.479 1.00 12.78 115 LEU A O 1
ATOM 733 N N . GLU A 1 116 ? -3.984 -2.035 15.889 1.00 12.97 116 GLU A N 1
ATOM 734 C CA . GLU A 1 116 ? -2.875 -1.173 16.295 1.00 13.06 116 GLU A CA 1
ATOM 735 C C . GLU A 1 116 ? -2.133 -1.787 17.478 1.00 12.69 116 GLU A C 1
ATOM 736 O O . GLU A 1 116 ? -2.480 -1.562 18.643 1.00 12.37 116 GLU A O 1
ATOM 742 N N . LEU A 1 117 ? -1.111 -2.576 17.162 1.00 12.11 117 LEU A N 1
ATOM 743 C CA . LEU A 1 117 ? -0.338 -3.291 18.172 1.00 12.05 117 LEU A CA 1
ATOM 744 C C . LEU A 1 117 ? 0.280 -2.370 19.208 1.00 12.21 117 LEU A C 1
ATOM 745 O O . LEU A 1 117 ? 0.403 -2.743 20.371 1.00 12.09 117 LEU A O 1
ATOM 750 N N . HIS A 1 118 ? 0.677 -1.177 18.781 1.00 12.32 118 HIS A N 1
ATOM 751 C CA . HIS A 1 118 ? 1.368 -0.245 19.664 1.00 12.55 118 HIS A CA 1
ATOM 752 C C . HIS A 1 118 ? 0.543 0.996 19.970 1.00 13.20 118 HIS A C 1
ATOM 753 O O . HIS A 1 118 ? 1.092 2.024 20.383 1.00 13.30 118 HIS A O 1
ATOM 760 N N . GLY A 1 119 ? -0.772 0.883 19.802 1.00 13.71 119 GLY A N 1
ATOM 761 C CA . GLY A 1 119 ? -1.685 1.992 20.057 1.00 14.37 119 GLY A CA 1
ATOM 762 C C . GLY A 1 119 ? -1.539 3.112 19.049 1.00 15.02 119 GLY A C 1
ATOM 763 O O . GLY A 1 119 ? -1.157 2.885 17.899 1.00 14.80 119 GLY A O 1
ATOM 764 N N . SER A 1 120 ? -1.846 4.333 19.480 1.00 15.80 120 SER A N 1
ATOM 765 C CA . SER A 1 120 ? -1.766 5.499 18.602 1.00 16.72 120 SER A CA 1
ATOM 766 C C . SER A 1 120 ? -1.750 6.783 19.412 1.00 17.30 120 SER A C 1
ATOM 767 O O . SER A 1 120 ? -1.985 6.763 20.616 1.00 16.96 120 SER A O 1
ATOM 770 N N . MET A 1 121 ? -1.502 7.897 18.729 1.00 18.39 121 MET A N 1
ATOM 771 C CA . MET A 1 121 ? -1.458 9.215 19.365 1.00 19.42 121 MET A CA 1
ATOM 772 C C . MET A 1 121 ? -2.843 9.794 19.657 1.00 19.26 121 MET A C 1
ATOM 773 O O . MET A 1 121 ? -2.946 10.821 20.325 1.00 19.16 121 MET A O 1
ATOM 778 N N . ASP A 1 122 ? -3.893 9.132 19.171 1.00 18.77 122 ASP A N 1
ATOM 779 C CA . ASP A 1 122 ? -5.267 9.653 19.217 1.00 19.20 122 ASP A CA 1
ATOM 780 C C . ASP A 1 122 ? -5.748 10.081 20.606 1.00 18.08 122 ASP A C 1
ATOM 781 O O . ASP A 1 122 ? -6.413 11.108 20.745 1.00 17.38 122 ASP A O 1
ATOM 786 N N . LYS A 1 123 ? -5.429 9.280 21.618 1.00 17.33 123 LYS A N 1
ATOM 787 C CA . LYS A 1 123 ? -5.848 9.546 22.992 1.00 17.19 123 LYS A CA 1
ATOM 788 C C . LYS A 1 123 ? -4.624 9.614 23.899 1.00 15.84 123 LYS A C 1
ATOM 789 O O . LYS A 1 123 ? -3.621 8.951 23.638 1.00 15.46 123 LYS A O 1
ATOM 795 N N . LEU A 1 124 ? -4.715 10.420 24.956 1.00 14.36 124 LEU A N 1
ATOM 796 C CA . LEU A 1 124 ? -3.601 10.630 25.879 1.00 13.95 124 LEU A CA 1
ATOM 797 C C . LEU A 1 124 ? -4.096 10.732 27.316 1.00 14.07 124 LEU A C 1
ATOM 798 O O . LEU A 1 124 ? -5.270 11.020 27.557 1.00 14.09 124 LEU A O 1
ATOM 803 N N . ASP A 1 125 ? -3.189 10.489 28.259 1.00 14.19 125 ASP A N 1
ATOM 804 C CA . ASP A 1 125 ? -3.499 10.537 29.686 1.00 14.59 125 ASP A CA 1
ATOM 805 C C . ASP A 1 125 ? -2.412 11.276 30.446 1.00 14.71 125 ASP A C 1
ATOM 806 O O . ASP A 1 125 ? -1.228 11.102 30.164 1.00 14.94 125 ASP A O 1
ATOM 811 N N . CYS A 1 126 ? -2.811 12.081 31.425 1.00 14.82 126 CYS A N 1
ATOM 812 C CA . CYS A 1 126 ? -1.856 12.632 32.378 1.00 14.86 126 CYS A CA 1
ATOM 813 C C . CYS A 1 126 ? -1.550 11.576 33.435 1.00 15.51 126 CYS A C 1
ATOM 814 O O . CYS A 1 126 ? -2.460 11.092 34.112 1.00 15.46 126 CYS A O 1
ATOM 817 N N . LEU A 1 127 ? -0.275 11.229 33.587 1.00 16.41 127 LEU A N 1
ATOM 818 C CA . LEU A 1 127 ? 0.125 10.186 34.536 1.00 17.45 127 LEU A CA 1
ATOM 819 C C . LEU A 1 127 ? -0.028 10.599 36.000 1.00 18.15 127 LEU A C 1
ATOM 820 O O . LEU A 1 127 ? -0.070 9.736 36.880 1.00 18.98 127 LEU A O 1
ATOM 825 N N . ASP A 1 128 ? -0.105 11.902 36.265 1.00 18.84 128 ASP A N 1
ATOM 826 C CA . ASP A 1 128 ? -0.219 12.402 37.635 1.00 19.22 128 ASP A CA 1
ATOM 827 C C . ASP A 1 128 ? -1.662 12.486 38.139 1.00 19.34 128 ASP A C 1
ATOM 828 O O . ASP A 1 128 ? -1.964 11.965 39.213 1.00 20.28 128 ASP A O 1
ATOM 833 N N . CYS A 1 129 ? -2.545 13.141 37.384 1.00 18.52 129 CYS A N 1
ATOM 834 C CA . CYS A 1 129 ? -3.943 13.312 37.811 1.00 17.98 129 CYS A CA 1
ATOM 835 C C . CYS A 1 129 ? -4.951 12.491 36.993 1.00 18.18 129 CYS A C 1
ATOM 836 O O . CYS A 1 129 ? -6.150 12.532 37.276 1.00 18.05 129 CYS A O 1
ATOM 839 N N . HIS A 1 130 ? -4.464 11.763 35.986 1.00 18.49 130 HIS A N 1
ATOM 840 C CA . HIS A 1 130 ? -5.268 10.805 35.203 1.00 19.21 130 HIS A CA 1
ATOM 841 C C . HIS A 1 130 ? -6.307 11.460 34.277 1.00 18.25 130 HIS A C 1
ATOM 842 O O . HIS A 1 130 ? -7.224 10.797 33.785 1.00 18.51 130 HIS A O 1
ATOM 849 N N . GLU A 1 131 ? -6.139 12.753 34.015 1.00 17.16 131 GLU A N 1
ATOM 850 C CA . GLU A 1 131 ? -6.965 13.462 33.040 1.00 16.67 131 GLU A CA 1
ATOM 851 C C . GLU A 1 131 ? -6.761 12.852 31.654 1.00 16.28 131 GLU A C 1
ATOM 852 O O . GLU A 1 131 ? -5.648 12.445 31.315 1.00 16.78 131 GLU A O 1
ATOM 858 N N . THR A 1 132 ? -7.828 12.789 30.862 1.00 15.52 132 THR A N 1
ATOM 859 C CA . THR A 1 132 ? -7.756 12.231 29.510 1.00 15.27 132 THR A CA 1
ATOM 860 C C . THR A 1 132 ? -7.896 13.314 28.446 1.00 14.66 132 THR A C 1
ATOM 861 O O . THR A 1 132 ? -8.559 14.331 28.661 1.00 14.78 132 THR A O 1
ATOM 865 N N . TYR A 1 133 ? -7.253 13.085 27.302 1.00 14.06 133 TYR A N 1
ATOM 866 C CA . TYR A 1 133 ? -7.206 14.054 26.210 1.00 13.63 133 TYR A CA 1
ATOM 867 C C . TYR A 1 133 ? -7.342 13.386 24.854 1.00 13.61 133 TYR A C 1
ATOM 868 O O . TYR A 1 133 ? -6.988 12.216 24.688 1.00 13.58 133 TYR A O 1
ATOM 877 N N . ASP A 1 134 ? -7.843 14.155 23.890 1.00 13.71 134 ASP A N 1
ATOM 878 C CA . ASP A 1 134 ? -7.749 13.820 22.478 1.00 14.35 134 ASP A CA 1
ATOM 879 C C . ASP A 1 134 ? -6.565 14.565 21.885 1.00 13.76 134 ASP A C 1
ATOM 880 O O . ASP A 1 134 ? -6.263 15.689 22.294 1.00 13.24 134 ASP A O 1
ATOM 885 N N . TRP A 1 135 ? -5.915 13.948 20.904 1.00 13.68 135 TRP A N 1
ATOM 886 C CA . TRP A 1 135 ? -4.768 14.552 20.227 1.00 13.80 135 TRP A CA 1
ATOM 887 C C . TRP A 1 135 ? -5.097 15.914 19.603 1.00 13.48 135 TRP A C 1
ATOM 888 O O . TRP A 1 135 ? -4.245 16.800 19.560 1.00 13.03 135 TRP A O 1
ATOM 899 N N . SER A 1 136 ? -6.336 16.075 19.144 1.00 13.59 136 SER A N 1
ATOM 900 C CA . SER A 1 136 ? -6.811 17.349 18.592 1.00 13.81 136 SER A CA 1
ATOM 901 C C . SER A 1 136 ? -6.626 18.533 19.546 1.00 13.66 136 SER A C 1
ATOM 902 O O . SER A 1 136 ? -6.555 19.679 19.098 1.00 14.04 136 SER A O 1
ATOM 905 N N . GLU A 1 137 ? -6.557 18.255 20.847 1.00 13.52 137 GLU A N 1
ATOM 906 C CA . GLU A 1 137 ? -6.381 19.297 21.860 1.00 13.67 137 GLU A CA 1
ATOM 907 C C . GLU A 1 137 ? -4.942 19.815 21.930 1.00 13.70 137 GLU A C 1
ATOM 908 O O . GLU A 1 137 ? -4.706 20.938 22.379 1.00 13.89 137 GLU A O 1
ATOM 914 N N . PHE A 1 138 ? -3.983 19.002 21.489 1.00 13.46 138 PHE A N 1
ATOM 915 C CA . PHE A 1 138 ? -2.562 19.339 21.604 1.00 13.40 138 PHE A CA 1
ATOM 916 C C . PHE A 1 138 ? -1.885 19.674 20.284 1.00 14.06 138 PHE A C 1
ATOM 917 O O . PHE A 1 138 ? -0.820 20.291 20.279 1.00 14.11 138 PHE A O 1
ATOM 925 N N . VAL A 1 139 ? -2.481 19.253 19.173 1.00 15.04 139 VAL A N 1
ATOM 926 C CA . VAL A 1 139 ? -1.768 19.233 17.897 1.00 15.98 139 VAL A CA 1
ATOM 927 C C . VAL A 1 139 ? -1.292 20.619 17.431 1.00 16.85 139 VAL A C 1
ATOM 928 O O . VAL A 1 139 ? -0.184 20.737 16.904 1.00 17.07 139 VAL A O 1
ATOM 932 N N . GLU A 1 140 ? -2.100 21.659 17.640 1.00 18.16 140 GLU A N 1
ATOM 933 C CA . GLU A 1 140 ? -1.686 23.018 17.264 1.00 19.36 140 GLU A CA 1
ATOM 934 C C . GLU A 1 140 ? -0.417 23.431 18.010 1.00 19.20 140 GLU A C 1
ATOM 935 O O . GLU A 1 140 ? 0.576 23.807 17.386 1.00 19.35 140 GLU A O 1
ATOM 941 N N . ASP A 1 141 ? -0.465 23.368 19.339 1.00 19.23 141 ASP A N 1
ATOM 942 C CA . ASP A 1 141 ? 0.688 23.694 20.182 1.00 19.41 141 ASP A CA 1
ATOM 943 C C . ASP A 1 141 ? 1.889 22.841 19.799 1.00 18.35 141 ASP A C 1
ATOM 944 O O . ASP A 1 141 ? 3.004 23.343 19.656 1.00 18.15 141 ASP A O 1
ATOM 949 N N . PHE A 1 142 ? 1.645 21.546 19.632 1.00 17.26 142 PHE A N 1
ATOM 950 C CA . PHE A 1 142 ? 2.686 20.588 19.273 1.00 16.84 142 PHE A CA 1
ATOM 951 C C . PHE A 1 142 ? 3.422 21.002 18.001 1.00 17.03 142 PHE A C 1
ATOM 952 O O . PHE A 1 142 ? 4.654 20.959 17.950 1.00 16.59 142 PHE A O 1
ATOM 960 N N . ASN A 1 143 ? 2.672 21.422 16.984 1.00 17.54 143 ASN A N 1
ATOM 961 C CA . ASN A 1 143 ? 3.279 21.854 15.718 1.00 18.28 143 ASN A CA 1
ATOM 962 C C . ASN A 1 143 ? 4.120 23.135 15.849 1.00 18.69 143 ASN A C 1
ATOM 963 O O . ASN A 1 143 ? 4.992 23.385 15.010 1.00 18.54 143 ASN A O 1
ATOM 968 N N . LYS A 1 144 ? 3.854 23.923 16.896 1.00 19.45 144 LYS A N 1
ATOM 969 C CA . LYS A 1 144 ? 4.651 25.111 17.251 1.00 20.33 144 LYS A CA 1
ATOM 970 C C . LYS A 1 144 ? 5.795 24.803 18.218 1.00 19.93 144 LYS A C 1
ATOM 971 O O . LYS A 1 144 ? 6.500 25.717 18.657 1.00 20.57 144 LYS A O 1
ATOM 977 N N . GLY A 1 145 ? 5.958 23.536 18.590 1.00 18.86 145 GLY A N 1
ATOM 978 C CA . GLY A 1 145 ? 7.029 23.139 19.496 1.00 18.29 145 GLY A CA 1
ATOM 979 C C . GLY A 1 145 ? 6.702 23.315 20.969 1.00 17.83 145 GLY A C 1
ATOM 980 O O . GLY A 1 145 ? 7.596 23.291 21.816 1.00 17.81 145 GLY A O 1
ATOM 981 N N . GLU A 1 146 ? 5.422 23.484 21.285 1.00 17.41 146 GLU A N 1
ATOM 982 C CA . GLU A 1 146 ? 4.989 23.544 22.676 1.00 17.36 146 GLU A CA 1
ATOM 983 C C . GLU A 1 146 ? 4.563 22.144 23.092 1.00 16.49 146 GLU A C 1
ATOM 984 O O . GLU A 1 146 ? 3.622 21.592 22.530 1.00 15.95 146 GLU A O 1
ATOM 990 N N . ILE A 1 147 ? 5.272 21.556 24.054 1.00 15.75 147 ILE A N 1
ATOM 991 C CA . ILE A 1 147 ? 5.010 20.166 24.416 1.00 15.16 147 ILE A CA 1
ATOM 992 C C . ILE A 1 147 ? 3.668 20.042 25.131 1.00 14.45 147 ILE A C 1
ATOM 993 O O . ILE A 1 147 ? 3.245 20.967 25.827 1.00 14.12 147 ILE A O 1
ATOM 998 N N . PRO A 1 148 ? 2.989 18.901 24.953 1.00 14.05 148 PRO A N 1
ATOM 999 C CA . PRO A 1 148 ? 1.775 18.655 25.720 1.00 14.04 148 PRO A CA 1
ATOM 1000 C C . PRO A 1 148 ? 2.016 18.786 27.224 1.00 14.14 148 PRO A C 1
ATOM 1001 O O . PRO A 1 148 ? 2.989 18.243 27.751 1.00 14.27 148 PRO A O 1
ATOM 1005 N N . ARG A 1 149 ? 1.146 19.547 27.880 1.00 14.21 149 ARG A N 1
ATOM 1006 C CA . ARG A 1 149 ? 1.143 19.704 29.327 1.00 14.70 149 ARG A CA 1
ATOM 1007 C C . ARG A 1 149 ? -0.289 19.466 29.770 1.00 14.12 149 ARG A C 1
ATOM 1008 O O . ARG A 1 149 ? -1.224 19.800 29.044 1.00 13.77 149 ARG A O 1
ATOM 1016 N N . CYS A 1 150 ? -0.469 18.901 30.955 1.00 13.91 150 CYS A N 1
ATOM 1017 C CA . CYS A 1 150 ? -1.814 18.702 31.479 1.00 14.26 150 CYS A CA 1
ATOM 1018 C C . CYS A 1 150 ? -2.417 20.040 31.886 1.00 14.77 150 CYS A C 1
ATOM 1019 O O . CYS A 1 150 ? -1.845 20.759 32.703 1.00 14.71 150 CYS A O 1
ATOM 1022 N N . ARG A 1 151 ? -3.567 20.375 31.317 1.00 15.86 151 ARG A N 1
ATOM 1023 C CA . ARG A 1 151 ? -4.217 21.646 31.629 1.00 16.79 151 ARG A CA 1
ATOM 1024 C C . ARG A 1 151 ? -4.778 21.665 33.051 1.00 17.19 151 ARG A C 1
ATOM 1025 O O . ARG A 1 151 ? -4.786 22.712 33.702 1.00 17.68 151 ARG A O 1
ATOM 1033 N N . LYS A 1 152 ? -5.241 20.518 33.537 1.00 16.64 152 LYS A N 1
ATOM 1034 C CA . LYS A 1 152 ? -5.819 20.461 34.877 1.00 16.89 152 LYS A CA 1
ATOM 1035 C C . LYS A 1 152 ? -4.767 20.725 35.953 1.00 16.91 152 LYS A C 1
ATOM 1036 O O . LYS A 1 152 ? -4.931 21.632 36.769 1.00 17.50 152 LYS A O 1
ATOM 1042 N N . CYS A 1 153 ? -3.689 19.942 35.948 1.00 16.73 153 CYS A N 1
ATOM 1043 C CA . CYS A 1 153 ? -2.720 19.965 37.051 1.00 16.46 153 CYS A CA 1
ATOM 1044 C C . CYS A 1 153 ? -1.342 20.542 36.692 1.00 16.40 153 CYS A C 1
ATOM 1045 O O . CYS A 1 153 ? -0.518 20.766 37.586 1.00 16.40 153 CYS A O 1
ATOM 1048 N N . GLY A 1 154 ? -1.096 20.779 35.405 1.00 15.86 154 GLY A N 1
ATOM 1049 C CA . GLY A 1 154 ? 0.152 21.401 34.944 1.00 15.73 154 GLY A CA 1
ATOM 1050 C C . GLY A 1 154 ? 1.287 20.431 34.662 1.00 15.50 154 GLY A C 1
ATOM 1051 O O . GLY A 1 154 ? 2.373 20.852 34.273 1.00 15.65 154 GLY A O 1
ATOM 1052 N N . SER A 1 155 ? 1.038 19.134 34.836 1.00 15.20 155 SER A N 1
ATOM 1053 C CA . SER A 1 155 ? 2.093 18.122 34.722 1.00 15.06 155 SER A CA 1
ATOM 1054 C C . SER A 1 155 ? 2.764 18.096 33.352 1.00 14.97 155 SER A C 1
ATOM 1055 O O . SER A 1 155 ? 2.142 18.393 32.328 1.00 14.76 155 SER A O 1
ATOM 1058 N N . TYR A 1 156 ? 4.043 17.726 33.357 1.00 15.10 156 TYR A N 1
ATOM 1059 C CA . TYR A 1 156 ? 4.794 17.457 32.136 1.00 15.44 156 TYR A CA 1
ATOM 1060 C C . TYR A 1 156 ? 4.578 16.018 31.644 1.00 15.05 156 TYR A C 1
ATOM 1061 O O . TYR A 1 156 ? 5.117 15.643 30.605 1.00 14.98 156 TYR A O 1
ATOM 1070 N N . TYR A 1 157 ? 3.805 15.217 32.377 1.00 14.47 157 TYR A N 1
ATOM 1071 C CA . TYR A 1 157 ? 3.664 13.787 32.077 1.00 14.36 157 TYR A CA 1
ATOM 1072 C C . TYR A 1 157 ? 2.353 13.447 31.371 1.00 13.59 157 TYR A C 1
ATOM 1073 O O . TYR A 1 157 ? 1.551 12.654 31.873 1.00 13.59 157 TYR A O 1
ATOM 1082 N N . VAL A 1 158 ? 2.148 14.046 30.201 1.00 12.84 158 VAL A N 1
ATOM 1083 C CA . VAL A 1 158 ? 1.042 13.670 29.325 1.00 12.72 158 VAL A CA 1
ATOM 1084 C C . VAL A 1 158 ? 1.547 12.577 28.395 1.00 12.59 158 VAL A C 1
ATOM 1085 O O . VAL A 1 158 ? 2.380 12.831 27.520 1.00 12.23 158 VAL A O 1
ATOM 1089 N N . LYS A 1 159 ? 1.050 11.361 28.603 1.00 12.86 159 LYS A N 1
ATOM 1090 C CA . LYS A 1 159 ? 1.507 10.197 27.853 1.00 13.21 159 LYS A CA 1
ATOM 1091 C C . LYS A 1 159 ? 0.453 9.786 26.825 1.00 12.88 159 LYS A C 1
ATOM 1092 O O . LYS A 1 159 ? -0.696 9.552 27.190 1.00 12.56 159 LYS A O 1
ATOM 1098 N N . PRO A 1 160 ? 0.841 9.685 25.541 1.00 12.63 160 PRO A N 1
ATOM 1099 C CA . PRO A 1 160 ? -0.125 9.184 24.571 1.00 12.74 160 PRO A CA 1
ATOM 1100 C C . PRO A 1 160 ? -0.384 7.703 24.800 1.00 12.97 160 PRO A C 1
ATOM 1101 O O . PRO A 1 160 ? 0.470 7.011 25.360 1.00 12.47 160 PRO A O 1
ATOM 1105 N N . ARG A 1 161 ? -1.544 7.217 24.365 1.00 13.34 161 ARG A N 1
ATOM 1106 C CA . ARG A 1 161 ? -1.869 5.793 24.483 1.00 13.92 161 ARG A CA 1
ATOM 1107 C C . ARG A 1 161 ? -1.148 4.989 23.400 1.00 13.95 161 ARG A C 1
ATOM 1108 O O . ARG A 1 161 ? -1.757 4.294 22.579 1.00 14.17 161 ARG A O 1
ATOM 1116 N N . VAL A 1 162 ? 0.171 5.118 23.433 1.00 13.86 162 VAL A N 1
ATOM 1117 C CA . VAL A 1 162 ? 1.087 4.411 22.564 1.00 13.80 162 VAL A CA 1
ATOM 1118 C C . VAL A 1 162 ? 1.859 3.459 23.458 1.00 13.60 162 VAL A C 1
ATOM 1119 O O . VAL A 1 162 ? 2.188 3.800 24.595 1.00 14.02 162 VAL A O 1
ATOM 1123 N N . VAL A 1 163 ? 2.139 2.266 22.950 1.00 12.73 163 VAL A N 1
ATOM 1124 C CA . VAL A 1 163 ? 2.995 1.325 23.653 1.00 12.42 163 VAL A CA 1
ATOM 1125 C C . VAL A 1 163 ? 4.438 1.764 23.436 1.00 12.25 163 VAL A C 1
ATOM 1126 O O . VAL A 1 163 ? 4.944 1.700 22.317 1.00 12.27 163 VAL A O 1
ATOM 1130 N N . LEU A 1 164 ? 5.091 2.226 24.500 1.00 12.36 164 LEU A N 1
ATOM 1131 C CA . LEU A 1 164 ? 6.508 2.551 24.438 1.00 12.42 164 LEU A CA 1
ATOM 1132 C C . LEU A 1 164 ? 7.311 1.288 24.690 1.00 12.37 164 LEU A C 1
ATOM 1133 O O . LEU A 1 164 ? 6.788 0.311 25.225 1.00 11.69 164 LEU A O 1
ATOM 1138 N N . PHE A 1 165 ? 8.584 1.305 24.310 1.00 12.44 165 PHE A N 1
ATOM 1139 C CA . PHE A 1 165 ? 9.464 0.186 24.633 1.00 12.66 165 PHE A CA 1
ATOM 1140 C C . PHE A 1 165 ? 9.453 -0.043 26.142 1.00 12.72 165 PHE A C 1
ATOM 1141 O O . PHE A 1 165 ? 9.474 0.908 26.924 1.00 12.72 165 PHE A O 1
ATOM 1149 N N . GLY A 1 166 ? 9.359 -1.308 26.540 1.00 12.78 166 GLY A N 1
ATOM 1150 C CA . GLY A 1 166 ? 9.281 -1.679 27.949 1.00 12.92 166 GLY A CA 1
ATOM 1151 C C . GLY A 1 166 ? 7.871 -1.811 28.501 1.00 13.20 166 GLY A C 1
ATOM 1152 O O . GLY A 1 166 ? 7.703 -2.174 29.666 1.00 13.67 166 GLY A O 1
ATOM 1153 N N . GLU A 1 167 ? 6.859 -1.531 27.678 1.00 13.30 167 GLU A N 1
ATOM 1154 C CA . GLU A 1 167 ? 5.460 -1.699 28.076 1.00 13.49 167 GLU A CA 1
ATOM 1155 C C . GLU A 1 167 ? 4.845 -2.920 27.403 1.00 13.41 167 GLU A C 1
ATOM 1156 O O . GLU A 1 167 ? 5.209 -3.255 26.279 1.00 13.28 167 GLU A O 1
ATOM 1162 N N . PRO A 1 168 ? 3.881 -3.571 28.076 1.00 13.61 168 PRO A N 1
ATOM 1163 C CA . PRO A 1 168 ? 3.150 -4.652 27.424 1.00 13.65 168 PRO A CA 1
ATOM 1164 C C . PRO A 1 168 ? 2.154 -4.102 26.409 1.00 13.61 168 PRO A C 1
ATOM 1165 O O . PRO A 1 168 ? 1.765 -2.933 26.485 1.00 13.62 168 PRO A O 1
ATOM 1169 N N . LEU A 1 169 ? 1.748 -4.934 25.458 1.00 13.76 169 LEU A N 1
ATOM 1170 C CA . LEU A 1 169 ? 0.821 -4.496 24.420 1.00 13.73 169 LEU A CA 1
ATOM 1171 C C . LEU A 1 169 ? -0.611 -4.640 24.912 1.00 14.19 169 LEU A C 1
ATOM 1172 O O . LEU A 1 169 ? -0.872 -5.432 25.820 1.00 14.49 169 LEU A O 1
ATOM 1177 N N . PRO A 1 170 ? -1.545 -3.886 24.306 1.00 14.87 170 PRO A N 1
ATOM 1178 C CA . PRO A 1 170 ? -2.953 -4.059 24.660 1.00 15.31 170 PRO A CA 1
ATOM 1179 C C . PRO A 1 170 ? -3.400 -5.494 24.382 1.00 15.85 170 PRO A C 1
ATOM 1180 O O . PRO A 1 170 ? -3.178 -6.015 23.285 1.00 15.69 170 PRO A O 1
ATOM 1184 N N . GLN A 1 171 ? -4.010 -6.122 25.382 1.00 16.48 171 GLN A N 1
ATOM 1185 C CA . GLN A 1 171 ? -4.253 -7.564 25.361 1.00 17.15 171 GLN A CA 1
ATOM 1186 C C . GLN A 1 171 ? -5.280 -8.001 24.324 1.00 16.60 171 GLN A C 1
ATOM 1187 O O . GLN A 1 171 ? -5.075 -9.003 23.633 1.00 16.59 171 GLN A O 1
ATOM 1193 N N . ARG A 1 172 ? -6.379 -7.257 24.219 1.00 16.16 172 ARG A N 1
ATOM 1194 C CA . ARG A 1 172 ? -7.428 -7.583 23.253 1.00 15.85 172 ARG A CA 1
ATOM 1195 C C . ARG A 1 172 ? -6.885 -7.510 21.832 1.00 15.45 172 ARG A C 1
ATOM 1196 O O . ARG A 1 172 ? -7.106 -8.417 21.033 1.00 15.31 172 ARG A O 1
ATOM 1198 N N . THR A 1 173 ? -6.157 -6.435 21.539 1.00 14.73 173 THR A N 1
ATOM 1199 C CA . THR A 1 173 ? -5.593 -6.210 20.208 1.00 14.27 173 THR A CA 1
ATOM 1200 C C . THR A 1 173 ? -4.577 -7.294 19.864 1.00 13.83 173 THR A C 1
ATOM 1201 O O . THR A 1 173 ? -4.586 -7.825 18.754 1.00 13.30 173 THR A O 1
ATOM 1205 N N . LEU A 1 174 ? -3.716 -7.633 20.819 1.00 13.31 174 LEU A N 1
ATOM 1206 C CA . LEU A 1 174 ? -2.709 -8.666 20.582 1.00 13.33 174 LEU A CA 1
ATOM 1207 C C . LEU A 1 174 ? -3.367 -10.022 20.327 1.00 13.31 174 LEU A C 1
ATOM 1208 O O . LEU A 1 174 ? -2.969 -10.730 19.408 1.00 13.17 174 LEU A O 1
ATOM 1213 N N . PHE A 1 175 ? -4.374 -10.374 21.130 1.00 13.51 175 PHE A N 1
ATOM 1214 C CA . PHE A 1 175 ? -5.131 -11.619 20.918 1.00 13.86 175 PHE A CA 1
ATOM 1215 C C . PHE A 1 175 ? -5.706 -11.674 19.509 1.00 13.72 175 PHE A C 1
ATOM 1216 O O . PHE A 1 175 ? -5.562 -12.678 18.812 1.00 13.55 175 PHE A O 1
ATOM 1224 N N . GLU A 1 176 ? -6.350 -10.592 19.082 1.00 13.82 176 GLU A N 1
ATOM 1225 C CA . GLU A 1 176 ? -6.961 -10.560 17.754 1.00 14.12 176 GLU A CA 1
ATOM 1226 C C . GLU A 1 176 ? -5.903 -10.739 16.670 1.00 13.16 176 GLU A C 1
ATOM 1227 O O . GLU A 1 176 ? -6.130 -11.445 15.691 1.00 12.79 176 GLU A O 1
ATOM 1233 N N . ALA A 1 177 ? -4.751 -10.101 16.854 1.00 12.48 177 ALA A N 1
ATOM 1234 C CA . ALA A 1 177 ? -3.660 -10.187 15.883 1.00 11.94 177 ALA A CA 1
ATOM 1235 C C . ALA A 1 177 ? -3.105 -11.608 15.806 1.00 11.85 177 ALA A C 1
ATOM 1236 O O . ALA A 1 177 ? -2.815 -12.105 14.716 1.00 11.54 177 ALA A O 1
ATOM 1238 N N . ILE A 1 178 ? -2.949 -12.249 16.961 1.00 11.84 178 ILE A N 1
ATOM 1239 C CA . ILE A 1 178 ? -2.529 -13.656 17.011 1.00 11.95 178 ILE A CA 1
ATOM 1240 C C . ILE A 1 178 ? -3.535 -14.551 16.283 1.00 12.23 178 ILE A C 1
ATOM 1241 O O . ILE A 1 178 ? -3.151 -15.421 15.496 1.00 12.25 178 ILE A O 1
ATOM 1246 N N . GLU A 1 179 ? -4.820 -14.333 16.544 1.00 12.61 179 GLU A N 1
ATOM 1247 C CA . GLU A 1 179 ? -5.871 -15.103 15.878 1.00 12.93 179 GLU A CA 1
ATOM 1248 C C . GLU A 1 179 ? -5.870 -14.908 14.363 1.00 12.74 179 GLU A C 1
ATOM 1249 O O . GLU A 1 179 ? -6.080 -15.865 13.611 1.00 13.03 179 GLU A O 1
ATOM 1255 N N . GLU A 1 180 ? -5.627 -13.677 13.917 1.00 12.61 180 GLU A N 1
ATOM 1256 C CA . GLU A 1 180 ? -5.476 -13.406 12.489 1.00 12.64 180 GLU A CA 1
ATOM 1257 C C . GLU A 1 180 ? -4.293 -14.177 11.904 1.00 12.41 180 GLU A C 1
ATOM 1258 O O . GLU A 1 180 ? -4.427 -14.826 10.867 1.00 12.09 180 GLU A O 1
ATOM 1264 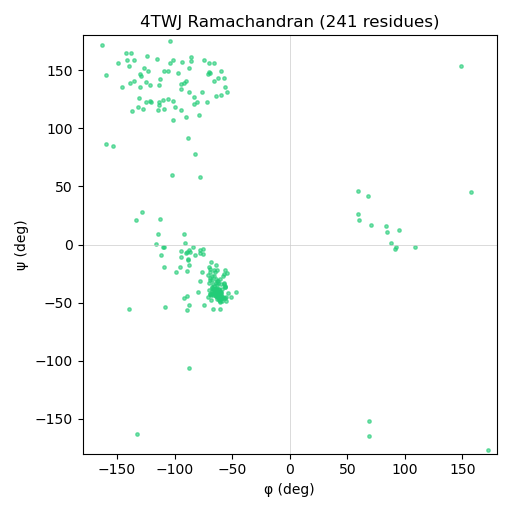N N . ALA A 1 181 ? -3.146 -14.123 12.578 1.00 12.16 181 ALA A N 1
ATOM 1265 C CA . ALA A 1 181 ? -1.953 -14.834 12.112 1.00 12.20 181 ALA A CA 1
ATOM 1266 C C . ALA A 1 181 ? -2.174 -16.347 12.057 1.00 12.50 181 ALA A C 1
ATOM 1267 O O . ALA A 1 181 ? -1.747 -17.001 11.108 1.0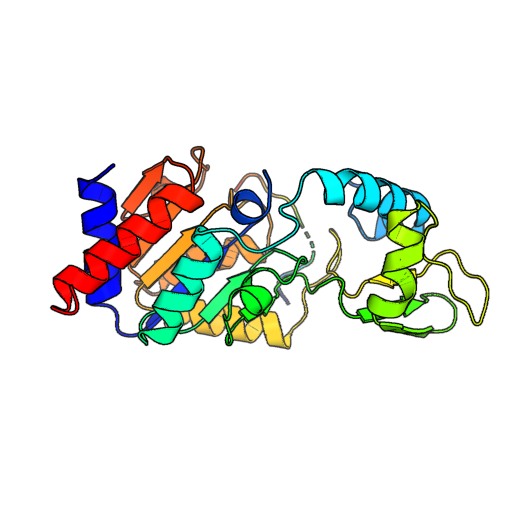0 12.14 181 ALA A O 1
ATOM 1269 N N . LYS A 1 182 ? -2.858 -16.887 13.062 1.00 13.00 182 LYS A N 1
ATOM 1270 C CA . LYS A 1 182 ? -3.101 -18.333 13.153 1.00 13.95 182 LYS A CA 1
ATOM 1271 C C . LYS A 1 182 ? -4.059 -18.867 12.099 1.00 14.03 182 LYS A C 1
ATOM 1272 O O . LYS A 1 182 ? -4.023 -20.059 11.789 1.00 14.55 182 LYS A O 1
ATOM 1278 N N . HIS A 1 183 ? -4.918 -18.006 11.558 1.00 13.78 183 HIS A N 1
ATOM 1279 C CA . HIS A 1 183 ? -5.992 -18.463 10.684 1.00 13.79 183 HIS A CA 1
ATOM 1280 C C . HIS A 1 183 ? -6.057 -17.737 9.346 1.00 13.84 183 HIS A C 1
ATOM 1281 O O . HIS A 1 183 ? -7.114 -17.643 8.730 1.00 14.63 183 HIS A O 1
ATOM 1288 N N . CYS A 1 184 ? -4.907 -17.255 8.886 1.00 13.60 184 CYS A N 1
ATOM 1289 C CA . CYS A 1 184 ? -4.796 -16.663 7.562 1.00 13.36 184 CYS A CA 1
ATOM 1290 C C . CYS A 1 184 ? -4.109 -17.670 6.650 1.00 13.35 184 CYS A C 1
ATOM 1291 O O . CYS A 1 184 ? -3.390 -18.552 7.123 1.00 13.56 184 CYS A O 1
ATOM 1294 N N . ASP A 1 185 ? -4.338 -17.554 5.348 1.00 13.44 185 ASP A N 1
ATOM 1295 C CA . ASP A 1 185 ? -3.594 -18.366 4.380 1.00 13.40 185 ASP A CA 1
ATOM 1296 C C . ASP A 1 185 ? -2.607 -17.547 3.554 1.00 12.88 185 ASP A C 1
ATOM 1297 O O . ASP A 1 185 ? -1.880 -18.098 2.727 1.00 12.68 185 ASP A O 1
ATOM 1302 N N . ALA A 1 186 ? -2.579 -16.236 3.789 1.00 12.39 186 ALA A N 1
ATOM 1303 C CA . ALA A 1 186 ? -1.572 -15.359 3.204 1.00 11.88 186 ALA A CA 1
ATOM 1304 C C . ALA A 1 186 ? -1.236 -14.260 4.204 1.00 11.42 186 ALA A C 1
ATOM 1305 O O . ALA A 1 186 ? -2.128 -13.682 4.818 1.00 11.26 186 ALA A O 1
ATOM 1307 N N . PHE A 1 187 ? 0.053 -13.982 4.366 1.00 11.05 187 PHE A N 1
ATOM 1308 C CA . PHE A 1 187 ? 0.524 -13.008 5.347 1.00 10.77 187 PHE A CA 1
ATOM 1309 C C . PHE A 1 187 ? 1.602 -12.176 4.667 1.00 10.91 187 PHE A C 1
ATOM 1310 O O . PHE A 1 187 ? 2.644 -12.710 4.284 1.00 10.96 187 PHE A O 1
ATOM 1318 N N . MET A 1 188 ? 1.334 -10.887 4.479 1.00 10.91 188 MET A N 1
ATOM 1319 C CA . MET A 1 188 ? 2.255 -10.010 3.757 1.00 11.20 188 MET A CA 1
ATOM 1320 C C . MET A 1 188 ? 2.816 -8.943 4.686 1.00 11.10 188 MET A C 1
ATOM 1321 O O . MET A 1 188 ? 2.074 -8.107 5.200 1.00 11.06 188 MET A O 1
ATOM 1326 N N . VAL A 1 189 ? 4.128 -8.995 4.906 1.00 11.08 189 VAL A N 1
ATOM 1327 C CA . VAL A 1 189 ? 4.834 -7.986 5.690 1.00 11.15 189 VAL A CA 1
ATOM 1328 C C . VAL A 1 189 ? 5.247 -6.847 4.756 1.00 11.21 189 VAL A C 1
ATOM 1329 O O . VAL A 1 189 ? 5.791 -7.100 3.678 1.00 11.08 189 VAL A O 1
ATOM 1333 N N . VAL A 1 190 ? 4.970 -5.608 5.160 1.00 11.42 190 VAL A N 1
ATOM 1334 C CA . VAL A 1 190 ? 5.359 -4.423 4.383 1.00 11.73 190 VAL A CA 1
ATOM 1335 C C . VAL A 1 190 ? 6.029 -3.386 5.289 1.00 12.13 190 VAL A C 1
ATOM 1336 O O . VAL A 1 190 ? 5.411 -2.871 6.217 1.00 11.77 190 VAL A O 1
ATOM 1340 N N . GLY A 1 191 ? 7.291 -3.074 5.007 1.00 12.60 191 GLY A N 1
ATOM 1341 C CA . GLY A 1 191 ? 7.988 -2.014 5.723 1.00 13.27 191 GLY A CA 1
ATOM 1342 C C . GLY A 1 191 ? 8.279 -2.312 7.180 1.00 13.82 191 GLY A C 1
ATOM 1343 O O . GLY A 1 191 ? 8.119 -1.438 8.031 1.00 14.36 191 GLY A O 1
ATOM 1344 N N . SER A 1 192 ? 8.700 -3.540 7.473 1.00 14.46 192 SER A N 1
ATOM 1345 C CA . SER A 1 192 ? 9.172 -3.890 8.818 1.00 14.85 192 SER A CA 1
ATOM 1346 C C . SER A 1 19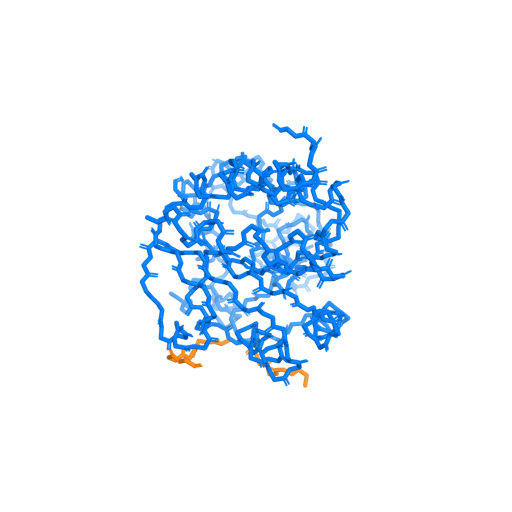2 ? 10.406 -4.781 8.757 1.00 15.48 192 SER A C 1
ATOM 1347 O O . SER A 1 192 ? 10.476 -5.702 7.945 1.00 15.14 192 SER A O 1
ATOM 1350 N N . SER A 1 193 ? 11.368 -4.515 9.640 1.00 16.98 193 SER A N 1
ATOM 1351 C CA . SER A 1 193 ? 12.578 -5.337 9.744 1.00 17.66 193 SER A CA 1
ATOM 1352 C C . SER A 1 193 ? 12.397 -6.526 10.697 1.00 17.45 193 SER A C 1
ATOM 1353 O O . SER A 1 193 ? 13.290 -7.363 10.822 1.00 18.10 193 SER A O 1
ATOM 1356 N N . LEU A 1 194 ? 11.241 -6.597 11.359 1.00 16.74 194 LEU A N 1
ATOM 1357 C CA . LEU A 1 194 ? 10.880 -7.730 12.214 1.00 16.26 194 LEU A CA 1
ATOM 1358 C C . LEU A 1 194 ? 11.883 -7.945 13.352 1.00 15.69 194 LEU A C 1
ATOM 1359 O O . LEU A 1 194 ? 12.298 -9.070 13.640 1.00 16.22 194 LEU A O 1
ATOM 1364 N N . VAL A 1 195 ? 12.239 -6.842 14.005 1.00 15.14 195 VAL A N 1
ATOM 1365 C CA . VAL A 1 195 ? 13.143 -6.858 15.157 1.00 14.62 195 VAL A CA 1
ATOM 1366 C C . VAL A 1 195 ? 12.468 -6.375 16.447 1.00 14.00 195 VAL A C 1
ATOM 1367 O O . VAL A 1 195 ? 13.113 -6.318 17.494 1.00 14.23 195 VAL A O 1
ATOM 1371 N N . VAL A 1 196 ? 11.186 -6.022 16.376 1.00 13.09 196 VAL A N 1
ATOM 1372 C CA . VAL A 1 196 ? 10.452 -5.582 17.561 1.00 12.74 196 VAL A CA 1
ATOM 1373 C C . VAL A 1 196 ? 9.428 -6.636 17.971 1.00 12.46 196 VAL A C 1
ATOM 1374 O O . VAL A 1 196 ? 8.512 -6.962 17.215 1.00 12.45 196 VAL A O 1
ATOM 1378 N N . TYR A 1 197 ? 9.621 -7.182 19.169 1.00 12.03 197 TYR A N 1
ATOM 1379 C CA . TYR A 1 197 ? 8.729 -8.174 19.737 1.00 11.90 197 TYR A CA 1
ATOM 1380 C C . TYR A 1 197 ? 7.819 -7.508 20.763 1.00 11.45 197 TYR A C 1
ATOM 1381 O O . TYR A 1 197 ? 8.147 -6.433 21.283 1.00 11.05 197 TYR A O 1
ATOM 1390 N N . PRO A 1 198 ? 6.668 -8.131 21.059 1.00 11.19 198 PRO A N 1
ATOM 1391 C CA . PRO A 1 198 ? 6.148 -9.378 20.480 1.00 11.08 198 PRO A CA 1
ATOM 1392 C C . PRO A 1 198 ? 5.575 -9.269 19.058 1.00 10.86 198 PRO A C 1
ATOM 1393 O O . PRO A 1 198 ? 5.200 -10.290 18.490 1.00 10.89 198 PRO A O 1
ATOM 1397 N N . ALA A 1 199 ? 5.511 -8.069 18.478 1.00 10.71 199 ALA A N 1
ATOM 1398 C CA . ALA A 1 199 ? 4.969 -7.910 17.125 1.00 10.62 199 ALA A CA 1
ATOM 1399 C C . ALA A 1 199 ? 5.598 -8.877 16.115 1.00 10.73 199 ALA A C 1
ATOM 1400 O O . ALA A 1 199 ? 4.888 -9.522 15.335 1.00 10.40 199 ALA A O 1
ATOM 1402 N N . ALA A 1 200 ? 6.922 -8.995 16.164 1.00 11.04 200 ALA A N 1
ATOM 1403 C CA . ALA A 1 200 ? 7.672 -9.819 15.216 1.00 11.33 200 ALA A CA 1
ATOM 1404 C C . ALA A 1 200 ? 7.342 -11.314 15.299 1.00 11.65 200 ALA A C 1
ATOM 1405 O O . ALA A 1 200 ? 7.649 -12.052 14.368 1.00 12.17 200 ALA A O 1
ATOM 1407 N N . GLU A 1 201 ? 6.729 -11.759 16.396 1.00 11.74 201 GLU A N 1
ATOM 1408 C CA . GLU A 1 201 ? 6.287 -13.157 16.520 1.00 11.94 201 GLU A CA 1
ATOM 1409 C C . GLU A 1 201 ? 5.199 -13.500 15.499 1.00 11.56 201 GLU A C 1
ATOM 1410 O O . GLU A 1 201 ? 5.077 -14.647 15.064 1.00 11.67 201 GLU A O 1
ATOM 1416 N N . LEU A 1 202 ? 4.403 -12.506 15.118 1.00 11.15 202 LEU A N 1
ATOM 1417 C CA . LEU A 1 202 ? 3.208 -12.757 14.317 1.00 10.98 202 LEU A CA 1
ATOM 1418 C C . LEU A 1 202 ? 3.469 -13.410 12.947 1.00 10.86 202 LEU A C 1
ATOM 1419 O O . LEU A 1 202 ? 2.763 -14.352 12.586 1.00 10.65 202 LEU A O 1
ATOM 1424 N N . PRO A 1 203 ? 4.473 -12.932 12.183 1.00 10.91 203 PRO A N 1
ATOM 1425 C CA . PRO A 1 203 ? 4.766 -13.650 10.936 1.00 10.97 203 PRO A CA 1
ATOM 1426 C C . PRO A 1 203 ? 5.209 -15.102 11.142 1.00 11.00 203 PRO A C 1
ATOM 1427 O O . PRO A 1 203 ? 4.904 -15.952 10.312 1.00 11.13 203 PRO A O 1
ATOM 1431 N N . TYR A 1 204 ? 5.912 -15.382 12.237 1.00 11.11 204 TYR A N 1
ATOM 1432 C CA . TYR A 1 204 ? 6.300 -16.762 12.542 1.00 11.37 204 TYR A CA 1
ATOM 1433 C C . TYR A 1 204 ? 5.089 -17.628 12.879 1.00 11.23 204 TYR A C 1
ATOM 1434 O O . TYR A 1 204 ? 5.037 -18.798 12.513 1.00 11.56 204 TYR A O 1
ATOM 1443 N N . ILE A 1 205 ? 4.122 -17.050 13.583 1.00 11.23 205 ILE A N 1
ATOM 1444 C CA . ILE A 1 205 ? 2.872 -17.749 13.873 1.00 11.36 205 ILE A CA 1
ATOM 1445 C C . ILE A 1 205 ? 2.129 -18.090 12.578 1.00 11.50 205 ILE A C 1
ATOM 1446 O O . ILE A 1 205 ? 1.640 -19.211 12.412 1.00 11.43 205 ILE A O 1
ATOM 1451 N N . ALA A 1 206 ? 2.044 -17.127 11.664 1.00 11.80 206 ALA A N 1
ATOM 1452 C CA . ALA A 1 206 ? 1.382 -17.356 10.375 1.00 12.12 206 ALA A CA 1
ATOM 1453 C C . ALA A 1 206 ? 2.111 -18.427 9.559 1.00 12.75 206 ALA A C 1
ATOM 1454 O O . ALA A 1 206 ? 1.479 -19.290 8.946 1.00 12.86 206 ALA A O 1
ATOM 1456 N N . LYS A 1 207 ? 3.440 -18.372 9.577 1.00 13.72 207 LYS A N 1
ATOM 1457 C CA . LYS A 1 207 ? 4.278 -19.360 8.887 1.00 14.79 207 LYS A CA 1
ATOM 1458 C C . LYS A 1 207 ? 4.022 -20.770 9.430 1.00 15.16 207 LYS A C 1
ATOM 1459 O O . LYS A 1 207 ? 3.804 -21.710 8.658 1.00 14.96 207 LYS A O 1
ATOM 1465 N N . LYS A 1 208 ? 4.037 -20.912 10.753 1.00 15.80 208 LYS A N 1
ATOM 1466 C CA . LYS A 1 208 ? 3.760 -22.204 11.394 1.00 16.98 208 LYS A CA 1
ATOM 1467 C C . LYS A 1 208 ? 2.362 -22.722 11.048 1.00 17.02 208 LYS A C 1
ATOM 1468 O O . LYS A 1 208 ? 2.150 -23.933 10.923 1.00 17.33 208 LYS A O 1
ATOM 1474 N N . ALA A 1 209 ? 1.416 -21.798 10.888 1.00 16.59 209 ALA A N 1
ATOM 1475 C CA . ALA A 1 209 ? 0.032 -22.132 10.551 1.00 16.78 209 ALA A CA 1
ATOM 1476 C C . ALA A 1 209 ? -0.177 -22.483 9.071 1.00 16.62 209 ALA A C 1
ATOM 1477 O O . ALA A 1 209 ? -1.285 -22.856 8.678 1.00 17.70 209 ALA A O 1
ATOM 1479 N N . GLY A 1 210 ? 0.869 -22.351 8.256 1.00 16.03 210 GLY A N 1
ATOM 1480 C CA . GLY A 1 210 ? 0.827 -22.768 6.854 1.00 15.88 210 GLY A CA 1
ATOM 1481 C C . GLY A 1 210 ? 0.484 -21.673 5.860 1.00 15.56 210 GLY A C 1
ATOM 1482 O O . GLY A 1 210 ? 0.218 -21.958 4.687 1.00 16.06 210 GLY A O 1
ATOM 1483 N N . ALA A 1 211 ? 0.502 -20.420 6.308 1.00 15.14 211 ALA A N 1
ATOM 1484 C CA . ALA A 1 211 ? 0.217 -19.292 5.422 1.00 14.77 211 ALA A CA 1
ATOM 1485 C C . ALA A 1 211 ? 1.339 -19.100 4.407 1.00 14.86 211 ALA A C 1
ATOM 1486 O O . ALA A 1 211 ? 2.506 -19.362 4.692 1.00 14.78 211 ALA A O 1
ATOM 1488 N N . LYS A 1 212 ? 0.974 -18.634 3.222 1.00 15.01 212 LYS A N 1
ATOM 1489 C CA . LYS A 1 212 ? 1.958 -18.210 2.233 1.00 15.24 212 LYS A CA 1
ATOM 1490 C C . LYS A 1 212 ? 2.487 -16.851 2.665 1.00 14.72 212 LYS A C 1
ATOM 1491 O O . LYS A 1 212 ? 1.707 -15.947 2.981 1.00 14.72 212 LYS A O 1
ATOM 1497 N N . MET A 1 213 ? 3.810 -16.718 2.678 1.00 14.06 213 MET A N 1
ATOM 1498 C CA . MET A 1 213 ? 4.473 -15.577 3.300 1.00 13.47 213 MET A CA 1
ATOM 1499 C C . MET A 1 213 ? 5.096 -14.659 2.255 1.00 13.24 213 MET A C 1
ATOM 1500 O O . MET A 1 213 ? 5.916 -15.096 1.446 1.00 13.46 213 MET A O 1
ATOM 1505 N N . ILE A 1 214 ? 4.710 -13.383 2.293 1.00 12.94 214 ILE A N 1
ATOM 1506 C CA . ILE A 1 214 ? 5.212 -12.364 1.370 1.00 13.04 214 ILE A CA 1
ATOM 1507 C C . ILE A 1 214 ? 5.864 -11.242 2.177 1.00 13.15 214 ILE A C 1
ATOM 1508 O O . ILE A 1 214 ? 5.329 -10.832 3.205 1.00 13.05 214 ILE A O 1
ATOM 1513 N N . ILE A 1 215 ? 7.017 -10.750 1.724 1.00 13.38 215 ILE A N 1
ATOM 1514 C CA . ILE A 1 215 ? 7.641 -9.588 2.361 1.00 13.57 215 ILE A CA 1
ATOM 1515 C C . ILE A 1 215 ? 8.005 -8.539 1.313 1.00 13.99 215 ILE A C 1
ATOM 1516 O O . ILE A 1 215 ? 8.520 -8.871 0.245 1.00 13.90 215 ILE A O 1
ATOM 1521 N N . VAL A 1 216 ? 7.697 -7.282 1.628 1.00 14.54 216 VAL A N 1
ATOM 1522 C CA . VAL A 1 216 ? 8.022 -6.139 0.786 1.00 15.24 216 VAL A CA 1
ATOM 1523 C C . VAL A 1 216 ? 8.765 -5.123 1.649 1.00 15.99 216 VAL A C 1
ATOM 1524 O O . VAL A 1 216 ? 8.206 -4.599 2.612 1.00 15.95 216 VAL A O 1
ATOM 1528 N N . ASN A 1 217 ? 10.023 -4.859 1.300 1.00 16.80 217 ASN A N 1
ATOM 1529 C CA . ASN A 1 217 ? 10.877 -3.960 2.069 1.00 17.58 217 ASN A CA 1
ATOM 1530 C C . ASN A 1 217 ? 11.879 -3.268 1.164 1.00 18.58 217 ASN A C 1
ATOM 1531 O O . ASN A 1 217 ? 12.216 -3.785 0.103 1.00 18.60 217 ASN A O 1
ATOM 1536 N N . ALA A 1 218 ? 12.370 -2.116 1.604 1.00 20.03 218 ALA A N 1
ATOM 1537 C CA . ALA A 1 218 ? 13.447 -1.421 0.898 1.00 21.50 218 ALA A CA 1
ATOM 1538 C C . ALA A 1 218 ? 14.775 -2.179 1.006 1.00 22.92 218 ALA A C 1
ATOM 1539 O O . ALA A 1 218 ? 15.617 -2.092 0.108 1.00 24.08 218 ALA A O 1
ATOM 1541 N N . GLU A 1 219 ? 14.958 -2.917 2.100 1.00 24.13 219 GLU A N 1
ATOM 1542 C CA . GLU A 1 219 ? 16.206 -3.638 2.359 1.00 25.82 219 GLU A CA 1
ATOM 1543 C C . GLU A 1 219 ? 15.934 -5.039 2.898 1.00 25.53 219 GLU A C 1
ATOM 1544 O O . GLU A 1 219 ? 14.818 -5.327 3.331 1.00 24.24 219 GLU A O 1
ATOM 1550 N N . PRO A 1 220 ? 16.953 -5.918 2.876 1.00 25.82 220 PRO A N 1
ATOM 1551 C CA . PRO A 1 220 ? 16.782 -7.239 3.478 1.00 25.79 220 PRO A CA 1
ATOM 1552 C C . PRO A 1 220 ? 16.592 -7.191 4.994 1.00 25.61 220 PRO A C 1
ATOM 1553 O O . PRO A 1 220 ? 16.989 -6.222 5.647 1.00 26.09 220 PRO A O 1
ATOM 1557 N N . THR A 1 221 ? 15.961 -8.230 5.528 1.00 25.47 221 THR A N 1
ATOM 1558 C CA . THR A 1 221 ? 15.836 -8.426 6.967 1.00 25.44 221 THR A CA 1
ATOM 1559 C C . THR A 1 221 ? 16.407 -9.796 7.308 1.00 25.72 221 THR A C 1
ATOM 1560 O O . THR A 1 221 ? 16.550 -10.653 6.435 1.00 25.48 221 THR A O 1
ATOM 1564 N N . MET A 1 222 ? 16.711 -10.010 8.584 1.00 26.49 222 MET A N 1
ATOM 1565 C CA . MET A 1 222 ? 17.188 -11.313 9.041 1.00 26.60 222 MET A CA 1
ATOM 1566 C C . MET A 1 222 ? 16.099 -12.389 8.963 1.00 24.45 222 MET A C 1
ATOM 1567 O O . MET A 1 222 ? 16.404 -13.577 9.034 1.00 23.61 222 MET A O 1
ATOM 1572 N N . ALA A 1 223 ? 14.838 -11.973 8.816 1.00 22.05 223 ALA A N 1
ATOM 1573 C CA . ALA A 1 223 ? 13.712 -12.902 8.700 1.00 20.90 223 ALA A CA 1
ATOM 1574 C C . ALA A 1 223 ? 13.412 -13.325 7.258 1.00 19.82 223 ALA A C 1
ATOM 1575 O O . ALA A 1 223 ? 12.579 -14.198 7.034 1.00 19.34 223 ALA A O 1
ATOM 1577 N N . ASP A 1 224 ? 14.095 -12.729 6.284 1.00 19.15 224 ASP A N 1
ATOM 1578 C CA . ASP A 1 224 ? 13.839 -13.033 4.867 1.00 19.13 224 ASP A CA 1
ATOM 1579 C C . ASP A 1 224 ? 13.741 -14.531 4.526 1.00 18.74 224 ASP A C 1
ATOM 1580 O O . ASP A 1 224 ? 12.874 -14.919 3.742 1.00 18.39 224 ASP A O 1
ATOM 1585 N N . PRO A 1 225 ? 14.610 -15.381 5.113 1.00 18.67 225 PRO A N 1
ATOM 1586 C CA . PRO A 1 225 ? 14.556 -16.805 4.744 1.00 18.57 225 PRO A CA 1
ATOM 1587 C C . PRO A 1 225 ? 13.209 -17.519 4.928 1.00 18.39 225 PRO A C 1
ATOM 1588 O O . PRO A 1 225 ? 12.975 -18.536 4.276 1.00 19.00 225 PRO A O 1
ATOM 1592 N N . ILE A 1 226 ? 12.329 -17.007 5.789 1.00 18.14 226 ILE A N 1
ATOM 1593 C CA . ILE A 1 226 ? 11.039 -17.671 6.022 1.00 17.73 226 ILE A CA 1
ATOM 1594 C C . ILE A 1 226 ? 9.985 -17.328 4.965 1.00 17.30 226 ILE A C 1
ATOM 1595 O O . ILE A 1 226 ? 8.918 -17.940 4.937 1.00 17.42 226 ILE A O 1
ATOM 1600 N N . PHE A 1 227 ? 10.275 -16.359 4.100 1.00 16.79 227 PHE A N 1
ATOM 1601 C CA . PHE A 1 227 ? 9.275 -15.861 3.164 1.00 16.65 227 PHE A CA 1
ATOM 1602 C C . PHE A 1 227 ? 9.293 -16.592 1.828 1.00 17.28 227 PHE A C 1
ATOM 1603 O O . PHE A 1 227 ? 10.355 -16.905 1.283 1.00 17.76 227 PHE A O 1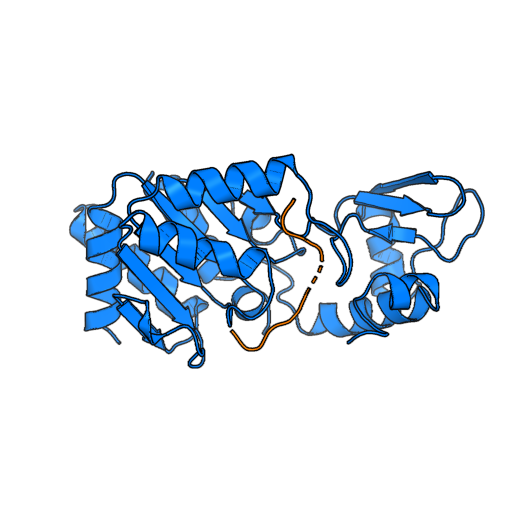
ATOM 1611 N N . ASP A 1 228 ? 8.098 -16.856 1.315 1.00 17.59 228 ASP A N 1
ATOM 1612 C CA . ASP A 1 228 ? 7.925 -17.544 0.040 1.00 18.27 228 ASP A CA 1
ATOM 1613 C C . ASP A 1 228 ? 8.164 -16.601 -1.133 1.00 18.22 228 ASP A C 1
ATOM 1614 O O . ASP A 1 228 ? 8.638 -17.023 -2.195 1.00 18.36 228 ASP A O 1
ATOM 1619 N N . VAL A 1 229 ? 7.837 -15.326 -0.929 1.00 17.90 229 VAL A N 1
ATOM 1620 C CA . VAL A 1 229 ? 8.057 -14.277 -1.912 1.00 18.05 229 VAL A CA 1
ATOM 1621 C C . VAL A 1 229 ? 8.755 -13.103 -1.231 1.00 18.47 229 VAL A C 1
ATOM 1622 O O . VAL A 1 229 ? 8.280 -12.599 -0.212 1.00 17.87 229 VAL A O 1
ATOM 1626 N N . LYS A 1 230 ? 9.881 -12.676 -1.796 1.00 18.87 230 LYS A N 1
ATOM 1627 C CA . LYS A 1 230 ? 10.633 -11.540 -1.274 1.00 19.93 230 LYS A CA 1
ATOM 1628 C C . LYS A 1 230 ? 10.752 -10.465 -2.344 1.00 20.13 230 LYS A C 1
ATOM 1629 O O . LYS A 1 230 ? 11.251 -10.731 -3.440 1.00 20.53 230 LYS A O 1
ATOM 1635 N N . ILE A 1 231 ? 10.291 -9.260 -2.023 1.00 20.12 231 ILE A N 1
ATOM 1636 C CA . ILE A 1 231 ? 10.360 -8.128 -2.938 1.00 20.58 231 ILE A CA 1
ATOM 1637 C C . ILE A 1 231 ? 11.171 -7.012 -2.286 1.00 21.11 231 ILE A C 1
ATOM 1638 O O . ILE A 1 231 ? 10.841 -6.556 -1.190 1.00 20.86 231 ILE A O 1
ATOM 1643 N N . ILE A 1 232 ? 12.240 -6.594 -2.960 1.00 21.69 232 ILE A N 1
ATOM 1644 C CA . ILE A 1 232 ? 13.023 -5.440 -2.537 1.00 22.45 232 ILE A CA 1
ATOM 1645 C C . ILE A 1 232 ? 12.589 -4.244 -3.372 1.00 22.80 232 ILE A C 1
ATOM 1646 O O . ILE A 1 232 ? 12.728 -4.255 -4.596 1.00 23.88 232 ILE A O 1
ATOM 1651 N N . GLY A 1 233 ? 12.061 -3.220 -2.710 1.00 22.80 233 GLY A N 1
ATOM 1652 C CA . GLY A 1 233 ? 11.628 -2.006 -3.389 1.00 23.06 233 GLY A CA 1
ATOM 1653 C C . GLY A 1 233 ? 10.895 -1.057 -2.468 1.00 23.27 233 GLY A C 1
ATOM 1654 O O . GLY A 1 233 ? 10.768 -1.317 -1.270 1.00 23.56 233 GLY A O 1
ATOM 1655 N N . LYS A 1 234 ? 10.418 0.050 -3.032 1.00 23.04 234 LYS A N 1
ATOM 1656 C CA . LYS A 1 234 ? 9.618 1.018 -2.296 1.00 22.86 234 LYS A CA 1
ATOM 1657 C C . LYS A 1 234 ? 8.166 0.551 -2.269 1.00 22.55 234 LYS A C 1
ATOM 1658 O O . LYS A 1 234 ? 7.582 0.274 -3.321 1.00 22.10 234 LYS A O 1
ATOM 1660 N N . ALA A 1 235 ? 7.589 0.474 -1.070 1.00 21.92 235 ALA A N 1
ATOM 1661 C CA . ALA A 1 235 ? 6.210 -0.007 -0.897 1.00 21.71 235 ALA A CA 1
ATOM 1662 C C . ALA A 1 235 ? 5.195 0.791 -1.718 1.00 21.74 235 ALA A C 1
ATOM 1663 O O . ALA A 1 235 ? 4.227 0.229 -2.230 1.00 21.10 235 ALA A O 1
ATOM 1665 N N . GLY A 1 236 ? 5.421 2.098 -1.843 1.00 21.79 236 GLY A N 1
ATOM 1666 C CA . GLY A 1 236 ? 4.534 2.970 -2.609 1.00 22.66 236 GLY A CA 1
ATOM 1667 C C . GLY A 1 236 ? 4.506 2.660 -4.095 1.00 23.09 236 GLY A C 1
ATOM 1668 O O . GLY A 1 236 ? 3.540 2.994 -4.778 1.00 23.23 236 GLY A O 1
ATOM 1669 N N . GLU A 1 237 ? 5.572 2.034 -4.591 1.00 24.13 237 GLU A N 1
ATOM 1670 C CA . GLU A 1 237 ? 5.651 1.583 -5.977 1.00 24.88 237 GLU A CA 1
ATOM 1671 C C . GLU A 1 237 ? 5.169 0.144 -6.119 1.00 23.88 237 GLU A C 1
ATOM 1672 O O . GLU A 1 237 ? 4.386 -0.166 -7.016 1.00 24.09 237 GLU A O 1
ATOM 1678 N N . VAL A 1 238 ? 5.631 -0.724 -5.222 1.00 22.29 238 VAL A N 1
ATOM 1679 C CA . VAL A 1 238 ? 5.354 -2.156 -5.307 1.00 21.21 238 VAL A CA 1
ATOM 1680 C C . VAL A 1 238 ? 3.880 -2.492 -5.057 1.00 20.18 238 VAL A C 1
ATOM 1681 O O . VAL A 1 238 ? 3.286 -3.250 -5.820 1.00 19.82 238 VAL A O 1
ATOM 1685 N N . LEU A 1 239 ? 3.294 -1.941 -3.995 1.00 19.28 239 LEU A N 1
ATOM 1686 C CA . LEU A 1 239 ? 1.937 -2.345 -3.590 1.00 18.89 239 LEU A CA 1
ATOM 1687 C C . LEU A 1 239 ? 0.857 -2.041 -4.636 1.00 18.58 239 LEU A C 1
ATOM 1688 O O . LEU A 1 239 ? -0.002 -2.888 -4.883 1.00 18.30 239 LEU A O 1
ATOM 1693 N N . PRO A 1 240 ? 0.887 -0.841 -5.250 1.00 18.27 240 PRO A N 1
ATOM 1694 C CA . PRO A 1 240 ? -0.056 -0.601 -6.350 1.00 18.40 240 PRO A CA 1
ATOM 1695 C C . PRO A 1 240 ? 0.091 -1.587 -7.511 1.00 18.60 240 PRO A C 1
ATOM 1696 O O . PRO A 1 240 ? -0.915 -2.006 -8.081 1.00 18.24 240 PRO A O 1
ATOM 1700 N N . LYS A 1 241 ? 1.324 -1.967 -7.844 1.00 18.91 241 LYS A N 1
ATOM 1701 C CA . LYS A 1 241 ? 1.558 -2.942 -8.914 1.00 19.26 241 LYS A CA 1
ATOM 1702 C C . LYS A 1 241 ? 0.981 -4.310 -8.565 1.00 18.34 241 LYS A C 1
ATOM 1703 O O . LYS A 1 241 ? 0.429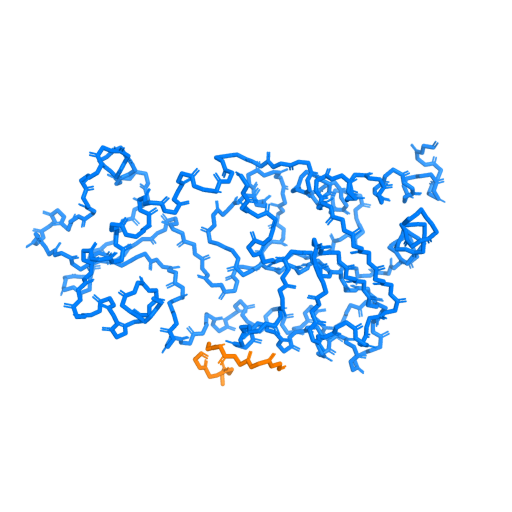 -4.991 -9.433 1.00 18.17 241 LYS A O 1
ATOM 1709 N N . ILE A 1 242 ? 1.114 -4.707 -7.300 1.00 17.31 242 ILE A N 1
ATOM 1710 C CA . ILE A 1 242 ? 0.498 -5.944 -6.824 1.00 16.70 242 ILE A CA 1
ATOM 1711 C C . ILE A 1 242 ? -1.024 -5.882 -6.984 1.00 16.51 242 ILE A C 1
ATOM 1712 O O . ILE A 1 242 ? -1.628 -6.822 -7.504 1.00 16.23 242 ILE A O 1
ATOM 1717 N N . VAL A 1 243 ? -1.634 -4.778 -6.561 1.00 16.65 243 VAL A N 1
ATOM 1718 C CA . VAL A 1 243 ? -3.089 -4.615 -6.659 1.00 17.13 243 VAL A CA 1
ATOM 1719 C C . VAL A 1 243 ? -3.550 -4.711 -8.118 1.00 17.74 243 VAL A C 1
ATOM 1720 O O . VAL A 1 243 ? -4.515 -5.416 -8.424 1.00 16.96 243 VAL A O 1
ATOM 1724 N N . GLU A 1 244 ? -2.855 -4.016 -9.015 1.00 18.78 244 GLU A N 1
ATOM 1725 C CA . GLU A 1 244 ? -3.215 -4.052 -10.436 1.00 19.72 244 GLU A CA 1
ATOM 1726 C C . GLU A 1 244 ? -3.152 -5.478 -10.990 1.00 19.45 244 GLU A C 1
ATOM 1727 O O . GLU A 1 244 ? -4.038 -5.892 -11.740 1.00 19.10 244 GLU A O 1
ATOM 1733 N N . GLU A 1 245 ? -2.129 -6.234 -10.597 1.00 19.08 245 GLU A N 1
ATOM 1734 C CA . GLU A 1 245 ? -1.983 -7.623 -11.036 1.00 19.20 245 GLU A CA 1
ATOM 1735 C C . GLU A 1 245 ? -3.085 -8.514 -10.461 1.00 18.23 245 GLU A C 1
ATOM 1736 O O . GLU A 1 245 ? -3.628 -9.369 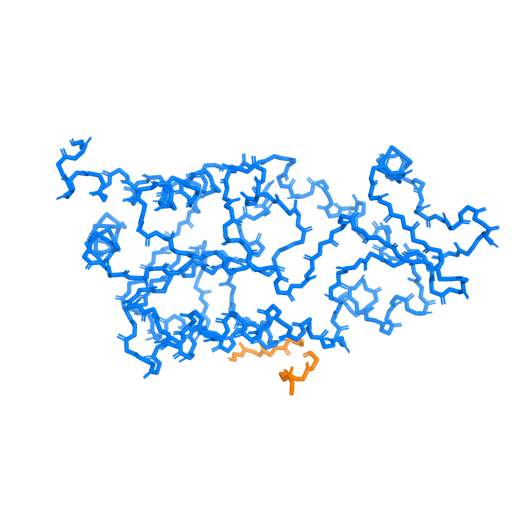-11.163 1.00 17.49 245 GLU A O 1
ATOM 1742 N N . VAL A 1 246 ? -3.417 -8.310 -9.191 1.00 17.21 246 VAL A N 1
ATOM 1743 C CA . VAL A 1 246 ? -4.517 -9.043 -8.563 1.00 16.80 246 VAL A CA 1
ATOM 1744 C C . VAL A 1 246 ? -5.825 -8.778 -9.314 1.00 16.58 246 VAL A C 1
ATOM 1745 O O . VAL A 1 246 ? -6.585 -9.704 -9.584 1.00 16.06 246 VAL A O 1
ATOM 1749 N N . LYS A 1 247 ? -6.083 -7.516 -9.654 1.00 16.61 247 LYS A N 1
ATOM 1750 C CA . LYS A 1 247 ? -7.287 -7.170 -10.411 1.00 16.85 247 LYS A CA 1
ATOM 1751 C C . LYS A 1 247 ? -7.306 -7.869 -11.771 1.00 17.06 247 LYS A C 1
ATOM 1752 O O . LYS A 1 247 ? -8.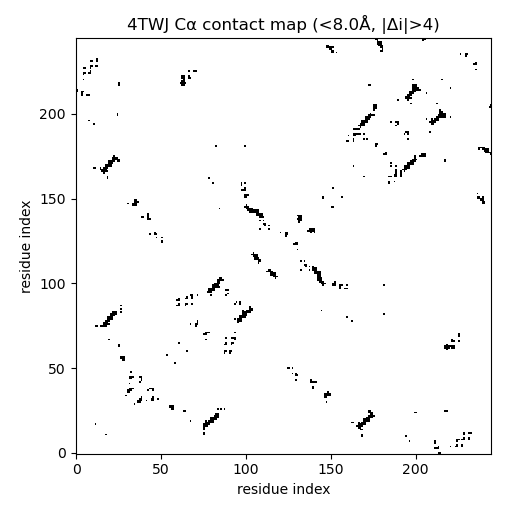346 -8.371 -12.192 1.00 16.42 247 LYS A O 1
ATOM 1758 N N . ARG A 1 248 ? -6.157 -7.927 -12.438 1.00 17.71 248 ARG A N 1
ATOM 1759 C CA . ARG A 1 248 ? -6.063 -8.630 -13.722 1.00 18.58 248 ARG A CA 1
ATOM 1760 C C . ARG A 1 248 ? -6.386 -10.118 -13.586 1.00 18.38 248 ARG A C 1
ATOM 1761 O O . ARG A 1 248 ? -7.111 -10.681 -14.409 1.00 18.27 248 ARG A O 1
ATOM 1769 N N . LEU A 1 249 ? -5.858 -10.751 -12.542 1.00 17.85 249 LEU A N 1
ATOM 1770 C CA . LEU A 1 249 ? -6.120 -12.170 -12.297 1.00 17.84 249 LEU A CA 1
ATOM 1771 C C . LEU A 1 249 ? -7.600 -12.436 -12.039 1.00 17.93 249 LEU A C 1
ATOM 1772 O O . LEU A 1 249 ? -8.106 -13.509 -12.373 1.00 18.53 249 LEU A O 1
ATOM 1777 N N . ARG A 1 250 ? -8.287 -11.457 -11.453 1.00 17.85 250 ARG A N 1
ATOM 1778 C CA . ARG A 1 250 ? -9.713 -11.569 -11.145 1.00 18.32 250 ARG A CA 1
ATOM 1779 C C . ARG A 1 250 ? -10.622 -11.037 -12.266 1.00 17.78 250 ARG A C 1
ATOM 1780 O O . ARG A 1 250 ? -11.831 -10.927 -12.076 1.00 17.61 250 ARG A O 1
ATOM 1788 N N . SER A 1 251 ? -10.038 -10.719 -13.422 1.00 17.39 251 SER A N 1
ATOM 1789 C CA . SER A 1 251 ? -10.768 -10.143 -14.566 1.00 17.53 251 SER A CA 1
ATOM 1790 C C . SER A 1 251 ? -11.452 -8.811 -14.240 1.00 17.80 251 SER A C 1
ATOM 1791 O O . SER A 1 251 ? -12.438 -8.440 -14.874 1.00 17.51 251 SER A O 1
ATOM 1794 N N . GLU A 1 252 ? -10.907 -8.091 -13.261 1.00 18.12 252 GLU A N 1
ATOM 1795 C CA . GLU A 1 252 ? -11.406 -6.764 -12.891 1.00 18.78 252 GLU A CA 1
ATOM 1796 C C . GLU A 1 252 ? -10.615 -5.672 -13.609 1.00 18.25 252 GLU A C 1
ATOM 1797 O O . GLU A 1 252 ? -10.989 -4.498 -13.584 1.00 17.64 252 GLU A O 1
ATOM 1803 N N . LYS A 1 253 ? -9.515 -6.075 -14.237 1.00 17.86 253 LYS A N 1
ATOM 1804 C CA . LYS A 1 253 ? -8.758 -5.231 -15.148 1.00 17.98 253 LYS A CA 1
ATOM 1805 C C . LYS A 1 253 ? -8.085 -6.139 -16.164 1.00 17.98 253 LYS A C 1
ATOM 1806 O O . LYS A 1 253 ? -7.406 -5.699 -17.091 1.00 17.99 253 LYS A O 1
ATOM 1809 N N . LYS B 2 5 ? 1.654 -12.836 28.386 1.00 23.24 1 LYS B N 1
ATOM 1810 C CA . LYS B 2 5 ? 0.959 -11.736 27.652 1.00 22.77 1 LYS B CA 1
ATOM 1811 C C . LYS B 2 5 ? 1.823 -11.108 26.555 1.00 21.88 1 LYS B C 1
ATOM 1812 O O . LYS B 2 5 ? 1.556 -9.982 26.132 1.00 21.81 1 LYS B O 1
ATOM 1814 N N . GLY B 2 6 ? 2.849 -11.829 26.101 1.00 20.66 2 GLY B N 1
ATOM 1815 C CA . GLY B 2 6 ? 3.752 -11.341 25.061 1.00 19.85 2 GLY B CA 1
ATOM 1816 C C . GLY B 2 6 ? 4.984 -10.593 25.552 1.00 18.84 2 GLY B C 1
ATOM 1817 O O . GLY B 2 6 ? 5.836 -10.215 24.746 1.00 18.98 2 GLY B O 1
AT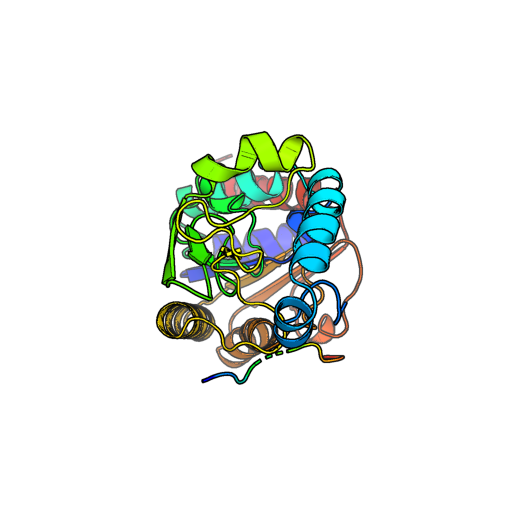OM 1818 N N . GLY B 2 7 ? 5.091 -10.377 26.863 1.00 17.67 3 GLY B N 1
ATOM 1819 C CA . GLY B 2 7 ? 6.205 -9.610 27.429 1.00 17.02 3 GLY B CA 1
ATOM 1820 C C . GLY B 2 7 ? 6.130 -8.137 27.065 1.00 16.11 3 GLY B C 1
ATOM 1821 O O . GLY B 2 7 ? 5.095 -7.658 26.606 1.00 16.62 3 GLY B O 1
ATOM 1822 N N . ALA B 2 8 ? 7.231 -7.418 27.259 1.00 14.95 4 ALA B N 1
ATOM 1823 C CA . ALA B 2 8 ? 7.285 -5.991 26.937 1.00 14.33 4 ALA B CA 1
ATOM 1824 C C . ALA B 2 8 ? 7.692 -5.758 25.486 1.00 13.75 4 ALA B C 1
ATOM 1825 O O . ALA B 2 8 ? 8.426 -6.552 24.899 1.00 13.31 4 ALA B O 1
ATOM 1851 N N . ARG B 2 10 ? 9.954 -4.796 22.856 1.00 12.94 6 ARG B N 1
ATOM 1852 C CA . ARG B 2 10 ? 11.405 -4.931 23.001 1.00 13.45 6 ARG B CA 1
ATOM 1853 C C . ARG B 2 10 ? 12.084 -5.204 21.673 1.00 13.95 6 ARG B C 1
ATOM 1854 O O . ARG B 2 10 ? 11.486 -5.780 20.764 1.00 13.43 6 ARG B O 1
ATOM 1862 N N . HIS B 2 11 ? 13.348 -4.808 21.587 1.00 15.15 7 HIS B N 1
ATOM 1863 C CA . HIS B 2 11 ? 14.156 -5.040 20.403 1.00 16.47 7 HIS B CA 1
ATOM 1864 C C . HIS B 2 11 ? 14.958 -6.328 20.561 1.00 16.52 7 HIS B C 1
ATOM 1865 O O . HIS B 2 11 ? 15.557 -6.561 21.608 1.00 15.79 7 HIS B O 1
ATOM 1872 N N . ARG B 2 12 ? 14.948 -7.160 19.519 1.00 16.76 8 ARG B N 1
ATOM 1873 C CA . ARG B 2 12 ? 15.822 -8.328 19.423 1.00 17.28 8 ARG B CA 1
ATOM 1874 C C . ARG B 2 12 ? 16.410 -8.372 18.016 1.00 17.89 8 ARG B C 1
ATOM 1875 O O . ARG B 2 12 ? 15.859 -7.779 17.093 1.00 18.04 8 ARG B O 1
ATOM 1883 N N . LYS B 2 13 ? 17.527 -9.075 17.853 1.00 18.48 9 LYS B N 1
ATOM 1884 C CA . LYS B 2 13 ? 18.191 -9.158 16.549 1.00 19.10 9 LYS B CA 1
ATOM 1885 C C . LYS B 2 13 ? 17.332 -9.898 15.519 1.00 18.72 9 LYS B C 1
ATOM 1886 O O . LYS B 2 13 ? 17.328 -9.558 14.334 1.00 19.06 9 LYS B O 1
ATOM 1892 N N . TRP B 2 14 ? 16.613 -10.914 15.980 1.00 18.45 10 TRP B N 1
ATOM 1893 C CA . TRP B 2 14 ? 15.638 -11.620 15.157 1.00 18.36 10 TRP B CA 1
ATOM 1894 C C . TRP B 2 14 ? 14.697 -12.399 16.058 1.00 18.24 10 TRP B C 1
ATOM 1895 O O . TRP B 2 14 ? 13.709 -12.951 15.582 1.00 17.87 10 TRP B O 1
#

B-factor: mean 19.81, std 8.03, range [7.96, 55.2]

Solvent-accessible surface area: 11796 Å² total

InterPro domains:
  IPR003000 Sirtuin family [PF02146] (23-198)
  IPR026590 Sirtuin family, catalytic core domain [PS50305] (1-252)
  IPR026591 Sirtuin, catalytic core small domain superfamily [G3DSA:3.30.1600.10] (32-168)
  IPR027546 Sirtuin, class III [MF_01121] (16-248)
  IPR028628 Sirtuin, class U [MF_01968] (7-243)
  IPR029035 DHS-like NAD/FAD-binding domain superfamily [SSF52467] (2-246)
  IPR050134 NAD-dependent sirtuin protein deacylases [PTHR11085] (4-248)

Foldseek 3Di:
DLVLLLVQLVQLLPWPEEEEEEECLQFFCACLAFAPVNCVVPVLNVLLSVLVVCVGTDPAHFQLLLLQQVSVVVVRYPAYEYCDADCRNVRSRHDRYQHFFHHQQKKAAPPPGDIDGNVVCVVVSNVVNGDADPPPRHSNIGGSTHTPPGHTDDVSVVVLLVSLLPTQAYEYEHDLLPDPPSSCSVVNNLVNNHAYHYEECDDHPCVVSHPRYHHDRSSPSSVSSSVSSCVVVVVD/DPDDDDDPD

Radius of gyration: 18.64 Å; Cα contacts (8 Å, |Δi|>4): 491; chains: 2; bounding box: 31×48×53 Å

Sequence (245 aa):
MEDEIRKAAEILAKSKHAVVFTGAGISAEPEEVASISGFKRNPRAFWEFSMEMKDKLFAEPNPAHYAIAELERMGIVKAVITQNIDMLHQRAGSRRVLELHGSMDKLDCLDCHETYDWSEFVEDFNKGEIPRCRKCGSYYVKPRVVLFGEPLPQRTLFEAIEEAKHCDAFMVVGSSLVVYPAAELPYIAKKAGAKMIIVNAEPTMADPIFDVKIIGKAGEVLPKIVEEVKRLRSEKKGGARHRKW